Protein AF-A0A915ACL6-F1 (afdb_monomer)

Solvent-accessible surface area (backbone atoms only — not comparable to full-atom values): 12535 Å² total; per-residue (Å²): 134,66,98,85,73,81,78,87,83,86,77,81,64,63,74,45,80,47,77,52,74,48,78,38,48,25,54,75,70,43,58,33,42,41,28,37,39,35,29,36,26,55,35,80,94,40,44,69,60,36,44,74,76,65,31,91,59,39,67,73,68,46,47,61,56,53,51,54,51,48,49,42,62,54,37,42,74,36,44,71,68,48,55,69,76,43,41,66,61,54,46,51,52,52,42,53,56,46,42,58,56,33,48,78,68,36,34,44,67,82,47,67,43,77,76,45,79,46,65,46,67,70,57,54,53,50,50,52,52,52,51,50,53,51,52,51,52,50,51,51,48,52,50,51,52,50,52,50,51,51,52,52,51,51,51,54,48,52,52,49,52,53,51,50,51,52,53,49,56,50,51,48,65,74,69,37,71,67,59,57,52,52,52,51,51,54,52,50,52,53,50,50,53,56,46,71,73,36,95,86,64,80,89,76,68,95,86,62,96,72,86,77,85,74,83,130

Organism: Parascaris univalens (NCBI:txid6257)

InterPro domains:
  IPR000163 Prohibitin [PR00679] (14-30)
  IPR000163 Prohibitin [PR00679] (32-51)
  IPR000163 Prohibitin [PR00679] (55-73)
  IPR000163 Prohibitin [PR00679] (78-94)
  IPR000163 Prohibitin [PR00679] (101-120)
  IPR000163 Prohibitin [PR00679] (126-149)
  IPR000163 Prohibitin [PR00679] (149-165)
  IPR000163 Prohibitin [PTHR23222] (1-211)
  IPR000163 Prohibitin [cd03401] (2-161)
  IPR001107 Band 7 domain [PF01145] (2-149)
  IPR001107 Band 7 domain [SM00244] (1-131)
  IPR036013 Band 7/SPFH domain superfamily [G3DSA:3.30.479.30] (1-133)
  IPR036013 Band 7/SPFH domain superfamily [SSF117892] (2-138)

Foldseek 3Di:
DPPPDDDDDDADQAWDKDKDWDWEAALVRWIKIWIKIWTKGAAPVCVVVLCVPPRRPSCVPPVRVLLRVLCRVLRSVDDPVCCVVVVVVSQVSSVVSSQVVCVVSRMHIPDMDTDDMDTPPVVVVVVVVVVVVVVVVVVVVVVVVVVVVVVVVVVVVVVVVVVVVVVVVVVDVVVDDVVVVVVVVVVVVVVVVVLVPDPPDDDDDPPDPDDDPDDD

Secondary structure (DSSP, 8-state):
--TT-PPP-----S-EEEEEEEEEE-TTS-EEEEEEEEEEEE-GGGHHHHHHHT-TTHHHHHHHHHHHHHHHHHHTTS-HHHHHHTHHHHHHHHHHHHHHHHHHTTEEEEEEEEEEEEE-HHHHHHHHHHHHHHHHHHHHHHHHHHHHHHHHHHHHHHHHHHHHHHHHHHHHHHH-HHHHHHHHHHHHHHHHHHHHT-TT--PPPTT---------

Nearest PDB structures (foldseek):
  8rrh-assembly1_E  TM=5.550E-01  e=3.008E-24  Homo sapiens
  8rrh-assembly1_J  TM=5.957E-01  e=4.705E-21  Homo sapiens
  8gn9-assembly1_A-2  TM=8.325E-01  e=3.875E-06  Pyrococcus horikoshii
  7wi3-assembly1_G  TM=4.885E-01  e=7.399E-09  Escherichia coli K-12
  7wi3-assembly1_O  TM=5.046E-01  e=5.887E-07  Escherichia coli K-12

Radius of gyration: 43.04 Å; Cα contacts (8 Å, |Δi|>4): 171; chains: 1; bounding box: 90×44×128 Å

pLDDT: mean 86.99, std 10.4, range [44.59, 97.25]

Sequence (216 aa):
LIPWVQRPIIFDIRSTPRAISTITGSKDLQNVSITLRILHRPEPSKLPNIYLNIGQDYAERVLPSIINEVLKAVVAQFDAHEMITQRESVSHRVSVELSERAKQFGILLDDIAITHLSFGREFTEAVEMKQVAQQEAEKARYLVETAEQMKIAAITTAEGDAQAAKLLAQAFKDAGDGLIELRKIEAAEEIAERMSKTRNVIYLPGNQNTLFSLPA

Mean predicted aligned error: 12.09 Å

Structure (mmCIF, N/CA/C/O backbone):
data_AF-A0A915ACL6-F1
#
_entry.id   AF-A0A915ACL6-F1
#
loop_
_atom_site.group_PDB
_atom_site.id
_atom_site.type_symbol
_atom_site.label_atom_id
_atom_site.label_alt_id
_atom_site.label_comp_id
_atom_site.label_asym_id
_atom_site.label_entity_id
_atom_site.label_seq_id
_atom_site.pdbx_PDB_ins_code
_atom_site.Cartn_x
_atom_site.Cartn_y
_atom_site.Cartn_z
_atom_site.occupancy
_atom_site.B_iso_or_equiv
_atom_site.auth_seq_id
_atom_site.auth_comp_id
_atom_site.auth_asym_id
_atom_site.auth_atom_id
_atom_site.pdbx_PDB_model_num
ATOM 1 N N . LEU A 1 1 ? 39.404 7.147 -37.550 1.00 50.28 1 LEU A N 1
ATOM 2 C CA . LEU A 1 1 ? 39.030 5.715 -37.597 1.00 50.28 1 LEU A CA 1
ATOM 3 C C . LEU A 1 1 ? 39.648 5.110 -38.852 1.00 50.28 1 LEU A C 1
ATOM 5 O O . LEU A 1 1 ? 39.385 5.633 -39.925 1.00 50.28 1 LEU A O 1
ATOM 9 N N . ILE A 1 2 ? 40.492 4.080 -38.731 1.00 44.59 2 ILE A N 1
ATOM 10 C CA . ILE A 1 2 ? 41.000 3.323 -39.889 1.00 44.59 2 ILE A CA 1
ATOM 11 C C . ILE A 1 2 ? 39.887 2.345 -40.304 1.00 44.59 2 ILE A C 1
ATOM 13 O O . ILE A 1 2 ? 39.391 1.645 -39.419 1.00 44.59 2 ILE A O 1
ATOM 17 N N . PRO A 1 3 ? 39.483 2.267 -41.586 1.00 54.53 3 PRO A N 1
ATOM 18 C CA . PRO A 1 3 ? 38.260 1.575 -42.010 1.00 54.53 3 PRO A CA 1
ATOM 19 C C . PRO A 1 3 ? 38.150 0.087 -41.640 1.00 54.53 3 PRO A C 1
ATOM 21 O O . PRO A 1 3 ? 37.054 -0.454 -41.714 1.00 54.53 3 PRO A O 1
ATOM 24 N N . TRP A 1 4 ? 39.237 -0.583 -41.239 1.00 63.62 4 TRP A N 1
ATOM 25 C CA . TRP A 1 4 ? 39.288 -2.039 -41.025 1.00 63.62 4 TRP A CA 1
ATOM 26 C C . TRP A 1 4 ? 39.656 -2.481 -39.597 1.00 63.62 4 TRP A C 1
ATOM 28 O O . TRP A 1 4 ? 39.784 -3.674 -39.341 1.00 63.62 4 TRP A O 1
ATOM 38 N N . VAL A 1 5 ? 39.807 -1.553 -38.647 1.00 71.88 5 VAL A N 1
ATOM 39 C CA . VAL A 1 5 ? 40.063 -1.892 -37.235 1.00 71.88 5 VAL A CA 1
ATOM 40 C C . VAL A 1 5 ? 38.840 -1.504 -36.409 1.00 71.88 5 VAL A C 1
ATOM 42 O O . VAL A 1 5 ? 38.760 -0.397 -35.877 1.00 71.88 5 VAL A O 1
ATOM 45 N N . GLN A 1 6 ? 37.862 -2.408 -36.327 1.00 70.38 6 GLN A N 1
ATOM 46 C CA . GLN A 1 6 ? 36.753 -2.284 -35.380 1.00 70.38 6 GLN A CA 1
ATOM 47 C C . GLN A 1 6 ? 37.144 -2.927 -34.049 1.00 70.38 6 GLN A C 1
ATOM 49 O O . GLN A 1 6 ? 37.663 -4.041 -34.007 1.00 70.38 6 GLN A O 1
ATOM 54 N N . ARG A 1 7 ? 36.908 -2.211 -32.947 1.00 79.56 7 ARG A N 1
ATOM 55 C CA . ARG A 1 7 ? 37.047 -2.772 -31.600 1.00 79.56 7 ARG A CA 1
ATOM 56 C C . ARG A 1 7 ? 35.733 -3.459 -31.217 1.00 79.56 7 ARG A C 1
ATOM 58 O O . ARG A 1 7 ? 34.683 -2.857 -31.446 1.00 79.56 7 ARG A O 1
ATOM 65 N N . PRO A 1 8 ? 35.765 -4.672 -30.636 1.00 82.00 8 PRO A N 1
ATOM 66 C CA . PRO A 1 8 ? 34.554 -5.307 -30.139 1.00 82.00 8 PRO A CA 1
ATOM 67 C C . PRO A 1 8 ? 33.991 -4.495 -28.971 1.00 82.00 8 PRO A C 1
ATOM 69 O O . PRO A 1 8 ? 34.730 -4.075 -28.079 1.00 82.00 8 PRO A O 1
ATOM 72 N N . ILE A 1 9 ? 32.678 -4.282 -28.980 1.00 83.50 9 ILE A N 1
ATOM 73 C CA . ILE A 1 9 ? 31.961 -3.625 -27.887 1.00 83.50 9 ILE A CA 1
ATOM 74 C C . ILE A 1 9 ? 31.374 -4.724 -27.020 1.00 83.50 9 ILE A C 1
ATOM 76 O O . ILE A 1 9 ? 30.541 -5.510 -27.469 1.00 83.50 9 ILE A O 1
ATOM 80 N N . ILE A 1 10 ? 31.869 -4.808 -25.791 1.00 85.44 10 ILE A N 1
ATOM 81 C CA . ILE A 1 10 ? 31.498 -5.857 -24.850 1.00 85.44 10 ILE A CA 1
ATOM 82 C C . ILE A 1 10 ? 30.256 -5.393 -24.091 1.00 85.44 10 ILE A C 1
ATOM 84 O O . ILE A 1 10 ? 30.275 -4.346 -23.443 1.00 85.44 10 ILE A O 1
ATOM 88 N N . PHE A 1 11 ? 29.187 -6.182 -24.176 1.00 86.50 11 PHE A N 1
ATOM 89 C CA . PHE A 1 11 ? 27.960 -5.986 -23.411 1.00 86.50 11 PHE A CA 1
ATOM 90 C C . PHE A 1 11 ? 27.883 -6.995 -22.273 1.00 86.50 11 PHE A C 1
ATOM 92 O O . PHE A 1 11 ? 28.112 -8.187 -22.483 1.00 86.50 11 PHE A O 1
ATOM 99 N N . ASP A 1 12 ? 27.507 -6.519 -21.088 1.00 87.62 12 ASP A N 1
ATOM 100 C CA . ASP A 1 12 ? 27.088 -7.406 -20.011 1.00 87.62 12 ASP A CA 1
ATOM 101 C C . ASP A 1 12 ? 25.613 -7.788 -20.211 1.00 87.62 12 ASP A C 1
ATOM 103 O O . ASP A 1 12 ? 24.744 -6.929 -20.372 1.00 87.62 12 ASP A O 1
ATOM 107 N N . ILE A 1 13 ? 25.352 -9.094 -20.240 1.00 88.44 13 ILE A N 1
ATOM 108 C CA . ILE A 1 13 ? 24.016 -9.686 -20.409 1.00 88.44 13 ILE A CA 1
ATOM 109 C C . ILE A 1 13 ? 23.429 -10.195 -19.087 1.00 88.44 13 ILE A C 1
ATOM 111 O O . ILE A 1 13 ? 22.372 -10.830 -19.075 1.00 88.44 13 ILE A O 1
ATOM 115 N N . ARG A 1 14 ? 24.134 -9.980 -17.974 1.00 91.62 14 ARG A N 1
ATOM 116 C CA . ARG A 1 14 ? 23.676 -10.368 -16.641 1.00 91.62 14 ARG A CA 1
ATOM 117 C C . ARG A 1 14 ? 22.581 -9.427 -16.156 1.00 91.62 14 ARG A C 1
ATOM 119 O O . ARG A 1 14 ? 22.527 -8.259 -16.531 1.00 91.62 14 ARG A O 1
ATOM 126 N N . SER A 1 15 ? 21.720 -9.954 -15.295 1.00 93.75 15 SER A N 1
ATOM 127 C CA . SER A 1 15 ? 20.658 -9.183 -14.661 1.00 93.75 15 SER A CA 1
ATOM 128 C C . SER A 1 15 ? 21.262 -8.166 -13.699 1.00 93.75 15 SER A C 1
ATOM 130 O O . SER A 1 15 ? 21.920 -8.533 -12.724 1.00 93.75 15 SER A O 1
ATOM 132 N N . THR A 1 16 ? 21.026 -6.886 -13.963 1.00 92.56 16 THR A N 1
ATOM 133 C CA . THR A 1 16 ? 21.487 -5.785 -13.116 1.00 92.56 16 THR A CA 1
ATOM 134 C C . THR A 1 16 ? 20.307 -5.158 -12.380 1.00 92.56 16 THR A C 1
ATOM 136 O O . THR A 1 16 ? 19.277 -4.884 -13.008 1.00 92.56 16 THR A O 1
ATOM 139 N N . PRO A 1 17 ? 20.415 -4.922 -11.060 1.00 93.88 17 PRO A N 1
ATOM 140 C CA . PRO A 1 17 ? 19.368 -4.251 -10.309 1.00 93.88 17 PRO A CA 1
ATOM 141 C C . PRO A 1 17 ? 19.407 -2.742 -10.563 1.00 93.88 17 PRO A C 1
ATOM 143 O O . PRO A 1 17 ? 20.471 -2.126 -10.600 1.00 93.88 17 PRO A O 1
ATOM 146 N N . ARG A 1 18 ? 18.230 -2.126 -10.659 1.00 91.31 18 ARG A N 1
ATOM 147 C CA . ARG A 1 18 ? 18.066 -0.676 -10.750 1.00 91.31 18 ARG A CA 1
ATOM 148 C C . ARG A 1 18 ? 16.870 -0.229 -9.924 1.00 91.31 18 ARG A C 1
ATOM 150 O O . ARG A 1 18 ? 15.817 -0.858 -9.981 1.00 91.31 18 ARG A O 1
ATOM 157 N N . ALA A 1 19 ? 17.028 0.859 -9.177 1.00 92.75 19 ALA A N 1
ATOM 158 C CA . ALA A 1 19 ? 15.936 1.505 -8.460 1.00 92.75 19 ALA A CA 1
ATOM 159 C C . ALA A 1 19 ? 15.586 2.835 -9.133 1.00 92.75 19 ALA A C 1
ATOM 161 O O . ALA A 1 19 ? 16.480 3.627 -9.431 1.00 92.75 19 ALA A O 1
ATOM 162 N N . ILE A 1 20 ? 14.301 3.065 -9.396 1.00 91.62 20 ILE A N 1
ATOM 163 C CA . ILE A 1 20 ? 13.788 4.305 -9.987 1.00 91.62 20 ILE A CA 1
ATOM 164 C C . ILE A 1 20 ? 12.607 4.773 -9.145 1.00 91.62 20 ILE A C 1
ATOM 166 O O . ILE A 1 20 ? 11.738 3.973 -8.794 1.00 91.62 20 ILE A O 1
ATOM 170 N N . SER A 1 21 ? 12.601 6.059 -8.810 1.00 92.62 21 SER A N 1
ATOM 171 C CA . SER A 1 21 ? 11.515 6.718 -8.094 1.00 92.62 21 SER A CA 1
ATOM 172 C C . SER A 1 21 ? 10.794 7.711 -8.996 1.00 92.62 21 SER A C 1
ATOM 174 O O . SER A 1 21 ? 11.417 8.448 -9.765 1.00 92.62 21 SER A O 1
ATOM 176 N N . THR A 1 22 ? 9.472 7.735 -8.873 1.00 91.62 22 THR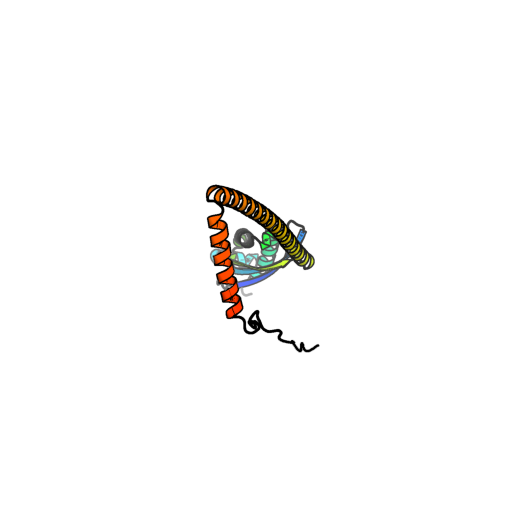 A N 1
ATOM 177 C CA . THR A 1 22 ? 8.588 8.571 -9.682 1.00 91.62 22 THR A CA 1
ATOM 178 C C . THR A 1 22 ? 7.442 9.082 -8.825 1.00 91.62 22 THR A C 1
ATOM 180 O O . THR A 1 22 ? 6.923 8.366 -7.970 1.00 91.62 22 THR A O 1
ATOM 183 N N . ILE A 1 23 ? 7.022 10.319 -9.088 1.00 91.94 23 ILE A N 1
ATOM 184 C CA . ILE A 1 23 ? 5.809 10.898 -8.514 1.00 91.94 23 ILE A CA 1
ATOM 185 C C . ILE A 1 23 ? 4.721 10.875 -9.587 1.00 91.94 23 ILE A C 1
ATOM 187 O O . ILE A 1 23 ? 4.937 11.338 -10.711 1.00 91.94 23 ILE A O 1
ATOM 191 N N . THR A 1 24 ? 3.562 10.319 -9.249 1.00 90.88 24 THR A N 1
ATOM 192 C CA . THR A 1 24 ? 2.407 10.198 -10.145 1.00 90.88 24 THR A CA 1
ATOM 193 C C . THR A 1 24 ? 1.108 10.506 -9.408 1.00 90.88 24 THR A C 1
ATOM 195 O O . THR A 1 24 ? 1.048 10.408 -8.185 1.00 90.88 24 THR A O 1
ATOM 198 N N . GLY A 1 25 ? 0.081 10.894 -10.163 1.00 90.81 25 GLY A N 1
ATOM 199 C CA . GLY A 1 25 ? -1.277 11.050 -9.654 1.00 90.81 25 GLY A CA 1
ATOM 200 C C . GLY A 1 25 ? -2.040 9.728 -9.712 1.00 90.81 25 GLY A C 1
ATOM 201 O O . GLY A 1 25 ? -1.912 9.003 -10.701 1.00 90.81 25 GLY A O 1
ATOM 202 N N . SER A 1 26 ? -2.811 9.421 -8.673 1.00 91.69 26 SER A N 1
ATOM 203 C CA . SER A 1 26 ? -3.812 8.346 -8.661 1.00 91.69 26 SER A CA 1
ATOM 204 C C . SER A 1 26 ? -5.143 8.791 -9.268 1.00 91.69 26 SER A C 1
ATOM 206 O O . SER A 1 26 ? -5.334 9.961 -9.614 1.00 91.69 26 SER A O 1
ATOM 208 N N . LYS A 1 27 ? -6.082 7.851 -9.396 1.00 91.75 27 LYS A N 1
ATOM 209 C CA . LYS A 1 27 ? -7.429 8.096 -9.932 1.00 91.75 27 LYS A CA 1
ATOM 210 C C . LYS A 1 27 ? -8.225 9.150 -9.149 1.00 91.75 27 LYS A C 1
ATOM 212 O O . LYS A 1 27 ? -8.987 9.910 -9.741 1.00 91.75 27 LYS A O 1
ATOM 217 N N . ASP A 1 28 ? -7.999 9.244 -7.842 1.00 90.06 28 ASP A N 1
ATOM 218 C CA . ASP A 1 28 ? -8.577 10.236 -6.927 1.00 90.06 28 ASP A CA 1
ATOM 219 C C . ASP A 1 28 ? -7.767 11.547 -6.846 1.00 90.06 28 ASP A C 1
ATOM 221 O O . ASP A 1 28 ? -7.950 12.337 -5.922 1.00 90.06 28 ASP A O 1
ATOM 225 N N . LEU A 1 29 ? -6.894 11.798 -7.832 1.00 86.62 29 LEU A N 1
ATOM 226 C CA . LEU A 1 29 ? -6.033 12.981 -7.941 1.00 86.62 29 LEU A CA 1
ATOM 227 C C . LEU A 1 29 ? -5.078 13.178 -6.751 1.00 86.62 29 LEU A C 1
ATOM 229 O O . LEU A 1 29 ? -4.684 14.307 -6.456 1.00 86.62 29 LEU A O 1
ATOM 233 N N . GLN A 1 30 ? -4.662 12.095 -6.092 1.00 88.62 30 GLN A N 1
ATOM 234 C CA . GLN A 1 30 ? -3.663 12.172 -5.030 1.00 88.62 30 GLN A CA 1
ATOM 235 C C . GLN A 1 30 ? -2.251 11.986 -5.568 1.00 88.62 30 GLN A C 1
ATOM 237 O O . GLN A 1 30 ? -1.997 11.159 -6.442 1.00 88.62 30 GLN A O 1
ATOM 242 N N . ASN A 1 31 ? -1.307 12.744 -5.011 1.00 90.62 31 ASN A N 1
ATOM 243 C CA . ASN A 1 31 ? 0.105 12.583 -5.330 1.00 90.62 31 ASN A CA 1
ATOM 244 C C . ASN A 1 31 ? 0.677 11.368 -4.593 1.00 90.62 31 ASN A C 1
ATOM 246 O O . ASN A 1 31 ? 0.635 11.287 -3.362 1.00 90.62 31 ASN A O 1
ATOM 250 N N . VAL A 1 32 ? 1.271 10.460 -5.363 1.00 90.94 32 VAL A N 1
ATOM 251 C CA . VAL A 1 32 ? 1.852 9.207 -4.887 1.00 90.94 32 VAL A CA 1
ATOM 252 C C . VAL A 1 32 ? 3.306 9.150 -5.325 1.00 90.94 32 VAL A C 1
ATOM 254 O O . VAL A 1 32 ? 3.624 9.297 -6.507 1.00 90.94 32 VAL A O 1
ATOM 257 N N . SER A 1 33 ? 4.196 8.930 -4.366 1.00 92.56 33 SER A N 1
ATOM 258 C CA . SER A 1 33 ? 5.610 8.673 -4.608 1.00 92.56 33 SER A CA 1
ATOM 259 C C . SER A 1 33 ? 5.844 7.168 -4.594 1.00 92.56 33 SER A C 1
ATOM 261 O O . SER A 1 33 ? 5.602 6.494 -3.590 1.00 92.56 33 SER A O 1
ATOM 263 N N . ILE A 1 34 ? 6.287 6.631 -5.727 1.00 92.69 34 ILE A N 1
ATOM 264 C CA . ILE A 1 34 ? 6.501 5.198 -5.916 1.00 92.69 34 ILE A CA 1
ATOM 265 C C . ILE A 1 34 ? 7.958 4.972 -6.294 1.00 92.69 34 ILE A C 1
ATOM 267 O O . ILE A 1 34 ? 8.469 5.570 -7.240 1.00 92.69 34 ILE A O 1
ATOM 271 N N . THR A 1 35 ? 8.610 4.061 -5.580 1.00 93.62 35 THR A N 1
ATOM 272 C CA . THR A 1 35 ? 9.943 3.563 -5.914 1.00 93.62 35 THR A CA 1
ATOM 273 C C . THR A 1 35 ? 9.834 2.113 -6.348 1.00 93.62 35 THR A C 1
ATOM 275 O O . THR A 1 35 ? 9.302 1.276 -5.615 1.00 93.62 35 THR A O 1
ATOM 278 N N . LEU A 1 36 ? 10.370 1.802 -7.525 1.00 93.44 36 LEU A N 1
ATOM 279 C CA . LEU A 1 36 ? 10.454 0.440 -8.036 1.00 93.44 36 LEU A CA 1
ATOM 280 C C . LEU A 1 36 ? 11.898 -0.005 -8.132 1.00 93.44 36 LEU A C 1
ATOM 282 O O . LEU A 1 36 ? 12.766 0.736 -8.591 1.00 93.44 36 LEU A O 1
ATOM 286 N N . ARG A 1 37 ? 12.122 -1.256 -7.746 1.00 94.19 37 ARG A N 1
ATOM 287 C CA . ARG A 1 37 ? 13.335 -2.012 -8.016 1.00 94.19 37 ARG A CA 1
ATOM 288 C C . ARG A 1 37 ? 13.056 -2.962 -9.169 1.00 94.19 37 ARG A C 1
ATOM 290 O O . ARG A 1 37 ? 12.097 -3.726 -9.130 1.00 94.19 37 ARG A O 1
ATOM 297 N N . ILE A 1 38 ? 13.917 -2.926 -10.172 1.00 93.88 38 ILE A N 1
ATOM 298 C CA . ILE A 1 38 ? 13.793 -3.726 -11.383 1.00 93.88 38 ILE A CA 1
ATOM 299 C C . ILE A 1 38 ? 15.116 -4.443 -11.614 1.00 93.88 38 ILE A C 1
ATOM 301 O O . ILE A 1 38 ? 16.177 -3.823 -11.543 1.00 93.88 38 ILE A O 1
ATOM 305 N N . LEU A 1 39 ? 15.056 -5.741 -11.890 1.00 94.31 39 LEU A N 1
ATOM 306 C CA . LEU A 1 39 ? 16.164 -6.487 -12.472 1.00 94.31 39 LEU A CA 1
ATOM 307 C C . LEU A 1 39 ? 15.950 -6.565 -13.975 1.00 94.31 39 LEU A C 1
ATOM 309 O O . LEU A 1 39 ? 14.951 -7.116 -14.439 1.00 94.31 39 LEU A O 1
ATOM 313 N N . HIS A 1 40 ? 16.891 -6.005 -14.724 1.00 94.00 40 HIS A N 1
ATOM 314 C CA . HIS A 1 40 ? 16.833 -5.989 -16.177 1.00 94.00 40 HIS A CA 1
ATOM 315 C C . HIS A 1 40 ? 18.093 -6.591 -16.785 1.00 94.00 40 HIS A C 1
ATOM 317 O O . HIS A 1 40 ? 19.172 -6.542 -16.194 1.00 94.00 40 HIS A O 1
ATOM 323 N N . ARG A 1 41 ? 17.956 -7.095 -18.007 1.00 93.19 41 ARG A N 1
ATOM 324 C CA . ARG A 1 41 ? 19.065 -7.513 -18.864 1.00 93.19 41 ARG A CA 1
ATOM 325 C C . ARG A 1 41 ? 18.710 -7.290 -20.334 1.00 93.19 41 ARG A C 1
ATOM 327 O O . ARG A 1 41 ? 17.530 -7.325 -20.687 1.00 93.19 41 ARG A O 1
ATOM 334 N N . PRO A 1 42 ? 19.693 -7.060 -21.211 1.00 93.06 42 PRO A N 1
ATOM 335 C CA . PRO A 1 42 ? 19.428 -6.939 -22.634 1.00 93.06 42 PRO A CA 1
ATOM 336 C C . PRO A 1 42 ? 19.190 -8.325 -23.247 1.00 93.06 42 PRO A C 1
ATOM 338 O O . PRO A 1 42 ? 19.803 -9.315 -22.844 1.00 93.06 42 PRO A O 1
ATOM 341 N N . GLU A 1 43 ? 18.311 -8.405 -24.243 1.00 92.38 43 GLU A N 1
ATOM 342 C CA . GLU A 1 43 ? 18.088 -9.637 -24.997 1.00 92.38 43 GLU A CA 1
ATOM 343 C C . GLU A 1 43 ? 19.274 -9.894 -25.954 1.00 92.38 43 GLU A C 1
ATOM 345 O O . GLU A 1 43 ? 19.510 -9.075 -26.850 1.00 92.38 43 GLU A O 1
ATOM 350 N N . PRO A 1 44 ? 20.006 -11.026 -25.840 1.00 90.19 44 PRO A N 1
ATOM 351 C CA . PRO A 1 44 ? 21.208 -11.263 -26.646 1.00 90.19 44 PRO A CA 1
ATOM 352 C C . PRO A 1 44 ? 20.966 -11.235 -28.161 1.00 90.19 44 PRO A C 1
ATOM 354 O O . PRO A 1 44 ? 21.816 -10.772 -28.918 1.00 90.19 44 PRO A O 1
ATOM 357 N N . SER A 1 45 ? 19.787 -11.681 -28.604 1.00 91.25 45 SER A N 1
ATOM 358 C CA . SER A 1 45 ? 19.378 -11.706 -30.014 1.00 91.25 45 SER A CA 1
ATOM 359 C C . SER A 1 45 ? 19.188 -10.306 -30.615 1.00 91.25 45 SER A C 1
ATOM 361 O O . SER A 1 45 ? 19.355 -10.131 -31.821 1.00 91.25 45 SER A O 1
ATOM 363 N N . LYS A 1 46 ? 18.867 -9.296 -29.793 1.00 89.25 46 LYS A N 1
ATOM 364 C CA . LYS A 1 46 ? 18.582 -7.916 -30.227 1.00 89.25 46 LYS A CA 1
ATOM 365 C C . LYS A 1 46 ? 19.686 -6.919 -29.874 1.00 89.25 46 LYS A C 1
ATOM 367 O O . LYS A 1 46 ? 19.553 -5.743 -30.211 1.00 89.25 46 LYS A O 1
ATOM 372 N N . LEU A 1 47 ? 20.789 -7.368 -29.270 1.00 88.31 47 LEU A N 1
ATOM 373 C CA . LEU A 1 47 ? 21.931 -6.521 -28.901 1.00 88.31 47 LEU A CA 1
ATOM 374 C C . LEU A 1 47 ? 22.438 -5.607 -30.035 1.00 88.31 47 LEU A C 1
ATOM 376 O O . LEU A 1 47 ? 22.630 -4.419 -29.766 1.00 88.31 47 LEU A O 1
ATOM 380 N N . PRO A 1 48 ? 22.599 -6.072 -31.296 1.00 88.75 48 PRO A N 1
ATOM 381 C CA . PRO A 1 48 ? 23.031 -5.192 -32.383 1.00 88.75 48 PRO A CA 1
ATOM 382 C C . PRO A 1 48 ? 22.064 -4.025 -32.627 1.00 88.75 48 PRO A C 1
ATOM 384 O O . PRO A 1 48 ? 22.496 -2.889 -32.800 1.00 88.75 48 PRO A O 1
ATOM 387 N N . ASN A 1 49 ? 20.753 -4.283 -32.574 1.00 88.81 49 ASN A N 1
ATOM 388 C CA . ASN A 1 49 ? 19.725 -3.257 -32.769 1.00 88.81 49 ASN A CA 1
ATOM 389 C C . ASN A 1 49 ? 19.685 -2.263 -31.605 1.00 88.81 49 ASN A C 1
ATOM 391 O O . ASN A 1 49 ? 19.515 -1.066 -31.825 1.00 88.81 49 ASN A O 1
ATOM 395 N N . ILE A 1 50 ? 19.859 -2.747 -30.372 1.00 88.75 50 ILE A N 1
ATOM 396 C CA . ILE A 1 50 ? 19.926 -1.897 -29.176 1.00 88.75 50 ILE A CA 1
ATOM 397 C C . ILE A 1 50 ? 21.120 -0.945 -29.284 1.00 88.75 50 ILE A C 1
ATOM 399 O O . ILE A 1 50 ? 20.966 0.261 -29.088 1.00 88.75 50 ILE A O 1
ATOM 403 N N . TYR A 1 51 ? 22.289 -1.466 -29.665 1.00 88.25 51 TYR A N 1
ATOM 404 C CA . TYR A 1 51 ? 23.492 -0.654 -29.816 1.00 88.25 51 TYR A CA 1
ATOM 405 C C . TYR A 1 51 ? 23.351 0.407 -30.916 1.00 88.25 51 TYR A C 1
ATOM 407 O O . TYR A 1 51 ? 23.719 1.557 -30.693 1.00 88.25 51 TYR A O 1
ATOM 415 N N . LEU A 1 52 ? 22.787 0.048 -32.074 1.00 86.31 52 LEU A N 1
ATOM 416 C CA . LEU A 1 52 ? 22.624 0.979 -33.196 1.00 86.31 52 LEU A CA 1
ATOM 417 C C . LEU A 1 52 ? 21.587 2.078 -32.920 1.00 86.31 52 LEU A C 1
ATOM 419 O O . LEU A 1 52 ? 21.811 3.226 -33.296 1.00 86.31 52 LEU A O 1
ATOM 423 N N . ASN A 1 53 ? 20.466 1.743 -32.273 1.00 87.12 53 ASN A N 1
ATOM 424 C CA . ASN A 1 53 ? 19.354 2.681 -32.091 1.00 87.12 53 ASN A CA 1
ATOM 425 C C . ASN A 1 53 ? 19.450 3.510 -30.803 1.00 87.12 53 ASN A C 1
ATOM 427 O O . ASN A 1 53 ? 19.017 4.660 -30.780 1.00 87.12 53 ASN A O 1
ATOM 431 N N . ILE A 1 54 ? 19.960 2.924 -29.716 1.00 85.94 54 ILE A N 1
ATOM 432 C CA . ILE A 1 54 ? 19.918 3.525 -28.373 1.00 85.94 54 ILE A CA 1
ATOM 433 C C . ILE A 1 54 ? 21.332 3.812 -27.855 1.00 85.94 54 ILE A C 1
ATOM 435 O O . ILE A 1 54 ? 21.555 4.835 -27.204 1.00 85.94 54 ILE A O 1
ATOM 439 N N . GLY A 1 55 ? 22.282 2.927 -28.161 1.00 85.75 55 GLY A N 1
ATOM 440 C CA . GLY A 1 55 ? 23.664 2.993 -27.692 1.00 85.75 55 GLY A CA 1
ATOM 441 C C . GLY A 1 55 ? 23.949 2.044 -26.527 1.00 85.75 55 GLY A C 1
ATOM 442 O O . GLY A 1 55 ? 23.149 1.173 -26.186 1.00 85.75 55 GLY A O 1
ATOM 443 N N . GLN A 1 56 ? 25.130 2.197 -25.924 1.00 84.50 56 GLN A N 1
ATOM 444 C CA . GLN A 1 56 ? 25.589 1.342 -24.823 1.00 84.50 56 GLN A CA 1
ATOM 445 C C . GLN A 1 56 ? 24.801 1.596 -23.521 1.00 84.50 56 GLN A C 1
ATOM 447 O O . GLN A 1 56 ? 24.508 0.650 -22.793 1.00 84.50 56 GLN A O 1
ATOM 452 N N . ASP A 1 57 ? 24.342 2.833 -23.300 1.00 87.38 57 ASP A N 1
ATOM 453 C CA . ASP A 1 57 ? 23.579 3.264 -22.115 1.00 87.38 57 ASP A CA 1
ATOM 454 C C . ASP A 1 57 ? 22.062 3.062 -22.273 1.00 87.38 57 ASP A C 1
ATOM 456 O O . ASP A 1 57 ? 21.239 3.902 -21.890 1.00 87.38 57 ASP A O 1
ATOM 460 N N . TYR A 1 58 ? 21.664 1.938 -22.875 1.00 86.81 58 TYR A N 1
ATOM 461 C CA . TYR A 1 58 ? 20.263 1.668 -23.201 1.00 86.81 58 TYR A CA 1
ATOM 462 C C . TYR A 1 58 ? 19.351 1.714 -21.966 1.00 86.81 58 TYR A C 1
ATOM 464 O O . TYR A 1 58 ? 18.248 2.260 -22.020 1.00 86.81 58 TYR A O 1
ATOM 472 N N . ALA A 1 59 ? 19.838 1.200 -20.834 1.00 85.62 59 ALA A N 1
ATOM 473 C CA . ALA A 1 59 ? 19.097 1.146 -19.584 1.00 85.62 59 ALA A CA 1
ATOM 474 C C . ALA A 1 59 ? 18.841 2.542 -18.993 1.00 85.62 59 ALA A C 1
ATOM 476 O O . ALA A 1 59 ? 17.750 2.796 -18.491 1.00 85.62 59 ALA A O 1
ATOM 477 N N . GLU A 1 60 ? 19.805 3.463 -19.068 1.00 87.25 60 GLU A N 1
ATOM 478 C CA . GLU A 1 60 ? 19.640 4.824 -18.538 1.00 87.25 60 GLU A CA 1
ATOM 479 C C . GLU A 1 60 ? 18.699 5.674 -19.377 1.00 87.25 60 GLU A C 1
ATOM 481 O O . GLU A 1 60 ? 17.927 6.460 -18.831 1.00 87.25 60 GLU A O 1
ATOM 486 N N . ARG A 1 61 ? 18.740 5.503 -20.698 1.00 86.19 61 ARG A N 1
ATOM 487 C CA . ARG A 1 61 ? 17.937 6.315 -21.613 1.00 86.19 61 ARG A CA 1
ATOM 488 C C . ARG A 1 61 ? 16.484 5.864 -21.671 1.00 86.19 61 ARG A C 1
ATOM 490 O O . ARG A 1 61 ? 15.588 6.698 -21.750 1.00 86.19 61 ARG A O 1
ATOM 497 N N . VAL A 1 62 ? 16.252 4.553 -21.664 1.00 89.44 62 VAL A N 1
ATOM 498 C CA . VAL A 1 62 ? 14.938 3.984 -21.990 1.00 89.44 62 VAL A CA 1
ATOM 499 C C . VAL A 1 62 ? 14.128 3.642 -20.744 1.00 89.44 62 VAL A C 1
ATOM 501 O O . VAL A 1 62 ? 12.939 3.965 -20.696 1.00 89.44 62 VAL A O 1
ATOM 504 N N . LEU A 1 63 ? 14.744 3.038 -19.717 1.00 90.00 63 LEU A N 1
ATOM 505 C CA . LEU A 1 63 ? 13.994 2.557 -18.550 1.00 90.00 63 LEU A CA 1
ATOM 506 C C . LEU A 1 63 ? 13.234 3.680 -17.832 1.00 90.00 63 LEU A C 1
ATOM 508 O O . LEU A 1 63 ? 12.037 3.500 -17.627 1.00 90.00 63 LEU A O 1
ATOM 512 N N . PRO A 1 64 ? 13.828 4.846 -17.498 1.00 91.75 64 PRO A N 1
ATOM 513 C CA . PRO A 1 64 ? 13.094 5.889 -16.782 1.00 91.75 64 PRO A CA 1
ATOM 514 C C . PRO A 1 64 ? 11.873 6.398 -17.553 1.00 91.75 64 PRO A C 1
ATOM 516 O O . PRO A 1 64 ? 10.833 6.645 -16.952 1.00 91.75 64 PRO A O 1
ATOM 519 N N . SER A 1 65 ? 11.971 6.512 -18.882 1.00 91.62 65 SER A N 1
ATOM 520 C CA . SER A 1 65 ? 10.861 6.964 -19.725 1.00 91.62 65 SER A CA 1
ATOM 521 C C . SER A 1 65 ? 9.702 5.971 -19.710 1.00 91.62 65 SER A C 1
ATOM 523 O O . SER A 1 65 ? 8.574 6.351 -19.409 1.00 91.62 65 SER A O 1
ATOM 525 N N . ILE A 1 66 ? 9.989 4.694 -19.980 1.00 92.69 66 ILE A N 1
ATOM 526 C CA . ILE A 1 66 ? 8.968 3.641 -20.019 1.00 92.69 66 ILE A CA 1
ATOM 527 C C . ILE A 1 66 ? 8.333 3.443 -18.642 1.00 92.69 66 ILE A C 1
ATOM 529 O O . ILE A 1 66 ? 7.120 3.306 -18.531 1.00 92.69 66 ILE A O 1
ATOM 533 N N . ILE A 1 67 ? 9.143 3.443 -17.583 1.00 93.31 67 ILE A N 1
ATOM 534 C CA . ILE A 1 67 ? 8.661 3.262 -16.213 1.00 93.31 67 ILE A CA 1
ATOM 535 C C . ILE A 1 67 ? 7.730 4.407 -15.826 1.00 93.31 67 ILE A C 1
ATOM 537 O O . ILE A 1 67 ? 6.648 4.151 -15.309 1.00 93.31 67 ILE A O 1
ATOM 541 N N . ASN A 1 68 ? 8.103 5.654 -16.127 1.00 93.00 68 ASN A N 1
ATOM 542 C CA . ASN A 1 68 ? 7.251 6.814 -15.869 1.00 93.00 68 ASN A CA 1
ATOM 543 C C . ASN A 1 68 ? 5.933 6.760 -16.654 1.00 93.00 68 ASN A C 1
ATOM 545 O O . ASN A 1 68 ? 4.898 7.140 -16.115 1.00 93.00 68 ASN A O 1
ATOM 549 N N . GLU A 1 69 ? 5.969 6.317 -17.912 1.00 92.62 69 GLU A N 1
ATOM 550 C CA . GLU A 1 69 ? 4.787 6.153 -18.767 1.00 92.62 69 GLU A CA 1
ATOM 551 C C . GLU A 1 69 ? 3.834 5.096 -18.190 1.00 92.62 69 GLU A C 1
ATOM 553 O O . GLU A 1 69 ? 2.677 5.403 -17.902 1.00 92.62 69 GLU A O 1
ATOM 558 N N . VAL A 1 70 ? 4.341 3.885 -17.935 1.00 93.62 70 VAL A N 1
ATOM 559 C CA . VAL A 1 70 ? 3.548 2.755 -17.425 1.00 93.62 70 VAL A CA 1
ATOM 560 C C . VAL A 1 70 ? 3.027 3.029 -16.015 1.00 93.62 70 VAL A C 1
ATOM 562 O O . VAL A 1 70 ? 1.861 2.772 -15.732 1.00 93.62 70 VAL A O 1
ATOM 565 N N . LEU A 1 71 ? 3.837 3.608 -15.122 1.00 92.69 71 LEU A N 1
ATOM 566 C CA . LEU A 1 71 ? 3.368 3.977 -13.781 1.00 92.69 71 LEU A CA 1
ATOM 567 C C . LEU A 1 71 ? 2.217 4.965 -13.834 1.00 92.69 71 LEU A C 1
ATOM 569 O O . LEU A 1 71 ? 1.235 4.773 -13.127 1.00 92.69 71 LEU A O 1
ATOM 573 N N . LYS A 1 72 ? 2.316 5.999 -14.673 1.00 91.88 72 LYS A N 1
ATOM 574 C CA . LYS A 1 72 ? 1.231 6.970 -14.831 1.00 91.88 72 LYS A CA 1
ATOM 575 C C . LYS A 1 72 ? -0.033 6.308 -15.372 1.00 91.88 72 LYS A C 1
ATOM 577 O O . LYS A 1 72 ? -1.114 6.600 -14.873 1.00 91.88 72 LYS A O 1
ATOM 582 N N . ALA A 1 73 ? 0.097 5.406 -16.344 1.00 92.75 73 ALA A N 1
ATOM 583 C CA . ALA A 1 73 ? -1.038 4.700 -16.932 1.00 92.75 73 ALA A CA 1
ATOM 584 C C . ALA A 1 73 ? -1.728 3.750 -15.939 1.00 92.75 73 ALA A C 1
ATOM 586 O O . ALA A 1 73 ? -2.958 3.730 -15.865 1.00 92.75 73 ALA A O 1
ATOM 587 N N . VAL A 1 74 ? -0.956 2.986 -15.159 1.00 92.12 74 VAL A N 1
ATOM 588 C CA . VAL A 1 74 ? -1.498 2.021 -14.193 1.00 92.12 74 VAL A CA 1
ATOM 589 C C . VAL A 1 74 ? -2.045 2.727 -12.958 1.00 92.12 74 VAL A C 1
ATOM 591 O O . VAL A 1 74 ? -3.159 2.436 -12.538 1.00 92.12 74 VAL A O 1
ATOM 594 N N . VAL A 1 75 ? -1.304 3.672 -12.378 1.00 90.81 75 VAL A N 1
ATOM 595 C CA . VAL A 1 75 ? -1.703 4.338 -11.126 1.00 90.81 75 VAL A CA 1
ATOM 596 C C . VAL A 1 75 ? -2.935 5.221 -11.322 1.00 90.81 75 VAL A C 1
ATOM 598 O O . VAL A 1 75 ? -3.767 5.304 -10.425 1.00 90.81 75 VAL A O 1
ATOM 601 N N . ALA A 1 76 ? -3.136 5.782 -12.517 1.00 91.19 76 ALA A N 1
ATOM 602 C CA . ALA A 1 76 ? -4.366 6.499 -12.852 1.00 91.19 76 ALA A CA 1
ATOM 603 C C . ALA A 1 76 ? -5.630 5.610 -12.870 1.00 91.19 76 ALA A C 1
ATOM 605 O O . ALA A 1 76 ? -6.740 6.138 -12.894 1.00 91.19 76 ALA A O 1
ATOM 606 N N . GLN A 1 77 ? -5.494 4.277 -12.873 1.00 91.69 77 GLN A N 1
ATOM 607 C CA . GLN A 1 77 ? -6.629 3.343 -12.851 1.00 91.69 77 GLN A CA 1
ATOM 608 C C . GLN A 1 77 ? -7.067 2.960 -11.430 1.00 91.69 77 GLN A C 1
ATOM 610 O O . GLN A 1 77 ? -8.199 2.503 -11.269 1.00 91.69 77 GLN A O 1
ATOM 615 N N . PHE A 1 78 ? -6.205 3.147 -10.425 1.00 92.00 78 PHE A N 1
ATOM 616 C CA . PHE A 1 78 ? -6.452 2.732 -9.041 1.00 92.00 78 PHE A CA 1
ATOM 617 C C . PHE A 1 78 ? -6.612 3.926 -8.106 1.00 92.00 78 PHE A C 1
ATOM 619 O O . PHE A 1 78 ? -5.956 4.961 -8.260 1.00 92.00 78 PHE A O 1
ATOM 626 N N . ASP A 1 79 ? -7.456 3.748 -7.095 1.00 92.06 79 ASP A N 1
ATOM 627 C CA . ASP A 1 79 ? -7.599 4.719 -6.014 1.00 92.06 79 ASP A CA 1
ATOM 628 C C . ASP A 1 79 ? -6.464 4.560 -4.984 1.00 92.06 79 ASP A C 1
ATOM 630 O O . ASP A 1 79 ? -5.882 3.480 -4.820 1.00 92.06 79 ASP A O 1
ATOM 634 N N . ALA A 1 80 ? -6.152 5.627 -4.238 1.00 88.44 80 ALA A N 1
ATOM 635 C CA . ALA A 1 80 ? -5.092 5.609 -3.226 1.00 88.44 80 ALA A CA 1
ATOM 636 C C . ALA A 1 80 ? -5.257 4.480 -2.192 1.00 88.44 80 ALA A C 1
ATOM 638 O O . ALA A 1 80 ? -4.296 3.799 -1.829 1.00 88.44 80 ALA A O 1
ATOM 639 N N . HIS A 1 81 ? -6.495 4.222 -1.770 1.00 86.94 81 HIS A N 1
ATOM 640 C CA . HIS A 1 81 ? -6.817 3.153 -0.827 1.00 86.94 81 HIS A CA 1
ATOM 641 C C . HIS A 1 81 ? -6.595 1.742 -1.405 1.00 86.94 81 HIS A C 1
ATOM 643 O O . HIS A 1 81 ? -6.109 0.847 -0.707 1.00 86.94 81 HIS A O 1
ATOM 649 N N . GLU A 1 82 ? -6.917 1.534 -2.684 1.00 90.62 82 GLU A N 1
ATOM 650 C CA . GLU A 1 82 ? -6.741 0.246 -3.366 1.00 90.62 82 GLU A CA 1
ATOM 651 C C . GLU A 1 82 ? -5.261 -0.093 -3.543 1.00 90.62 82 GLU A C 1
ATOM 653 O O . GLU A 1 82 ? -4.866 -1.245 -3.398 1.00 90.62 82 GLU A O 1
ATOM 658 N N . MET A 1 83 ? -4.407 0.905 -3.767 1.00 88.94 83 MET A N 1
ATOM 659 C CA . MET A 1 83 ? -2.963 0.676 -3.874 1.00 88.94 83 MET A CA 1
ATOM 660 C C . MET A 1 83 ? -2.313 0.227 -2.560 1.00 88.94 83 MET A C 1
ATOM 662 O O . MET A 1 83 ? -1.288 -0.457 -2.591 1.00 88.94 83 MET A O 1
ATOM 666 N N . ILE A 1 84 ? -2.903 0.586 -1.415 1.00 87.56 84 ILE A N 1
ATOM 667 C CA . ILE A 1 84 ? -2.469 0.102 -0.097 1.00 87.56 84 ILE A CA 1
ATOM 668 C C . ILE A 1 84 ? -2.977 -1.321 0.127 1.00 87.56 84 ILE A C 1
ATOM 670 O O . ILE A 1 84 ? -2.206 -2.212 0.480 1.00 87.56 84 ILE A O 1
ATOM 674 N N . THR A 1 85 ? -4.277 -1.532 -0.074 1.00 89.00 85 THR A N 1
ATOM 675 C CA . THR A 1 85 ? -4.954 -2.789 0.274 1.00 89.00 85 THR A CA 1
ATOM 676 C C . THR A 1 85 ? -4.663 -3.915 -0.718 1.00 89.00 85 THR A C 1
ATOM 678 O O . THR A 1 85 ? -4.456 -5.054 -0.311 1.00 89.00 85 THR A O 1
ATOM 681 N N . GLN A 1 86 ? -4.589 -3.609 -2.013 1.00 91.31 86 GLN A N 1
ATOM 682 C CA . GLN A 1 86 ? -4.417 -4.565 -3.110 1.00 91.31 86 GLN A CA 1
ATOM 683 C C . GLN A 1 86 ? -3.068 -4.396 -3.823 1.00 91.31 86 GLN A C 1
ATOM 685 O O . GLN A 1 86 ? -2.970 -4.538 -5.046 1.00 91.31 86 GLN A O 1
ATOM 690 N N . ARG A 1 87 ? -2.001 -4.124 -3.062 1.00 89.88 87 ARG A N 1
ATOM 691 C CA . ARG A 1 87 ? -0.654 -3.853 -3.597 1.00 89.88 87 ARG A CA 1
ATOM 692 C C . ARG A 1 87 ? -0.139 -4.932 -4.555 1.00 89.88 87 ARG A C 1
ATOM 694 O O . ARG A 1 87 ? 0.523 -4.605 -5.538 1.00 89.88 87 ARG A O 1
ATOM 701 N N . GLU A 1 88 ? -0.441 -6.203 -4.298 1.00 90.81 88 GLU A N 1
ATOM 702 C CA . GLU A 1 88 ? -0.013 -7.306 -5.169 1.00 90.81 88 GLU A CA 1
ATOM 703 C C . GLU A 1 88 ? -0.645 -7.230 -6.561 1.00 90.81 88 GLU A C 1
ATOM 705 O O . GLU A 1 88 ? 0.045 -7.418 -7.563 1.00 90.81 88 GLU A O 1
ATOM 710 N N . SER A 1 89 ? -1.932 -6.879 -6.639 1.00 91.69 89 SER A N 1
ATOM 711 C CA . SER A 1 89 ? -2.641 -6.735 -7.914 1.00 91.69 89 SER A CA 1
ATOM 712 C C . SER A 1 89 ? -2.059 -5.595 -8.758 1.00 91.69 89 SER A C 1
ATOM 714 O O . SER A 1 89 ? -1.828 -5.761 -9.959 1.00 91.69 89 SER A O 1
ATOM 716 N N . VAL A 1 90 ? -1.728 -4.471 -8.111 1.00 91.38 90 VAL A N 1
ATOM 717 C CA . VAL A 1 90 ? -1.083 -3.315 -8.743 1.00 91.38 90 VAL A CA 1
ATOM 718 C C . VAL A 1 90 ? 0.316 -3.699 -9.220 1.00 91.38 90 VAL A C 1
ATOM 720 O O . VAL A 1 90 ? 0.658 -3.454 -10.374 1.00 91.38 90 VAL A O 1
ATOM 723 N N . SER A 1 91 ? 1.107 -4.373 -8.378 1.00 91.69 91 SER A N 1
ATOM 724 C CA . SER A 1 91 ? 2.451 -4.839 -8.740 1.00 91.69 91 SER A CA 1
ATOM 725 C C . SER A 1 91 ? 2.425 -5.805 -9.925 1.00 91.69 91 SER A C 1
ATOM 727 O O . SER A 1 91 ? 3.264 -5.707 -10.820 1.00 91.69 91 SER A O 1
ATOM 729 N N . HIS A 1 92 ? 1.451 -6.717 -9.967 1.00 92.62 92 HIS A N 1
ATOM 730 C CA . HIS A 1 92 ? 1.286 -7.641 -11.083 1.00 92.62 92 HIS A CA 1
ATOM 731 C C . HIS A 1 92 ? 0.937 -6.905 -12.380 1.00 92.62 92 HIS A C 1
ATOM 733 O O . HIS A 1 92 ? 1.571 -7.145 -13.407 1.00 92.62 92 HIS A O 1
ATOM 739 N N . ARG A 1 93 ? -0.010 -5.958 -12.334 1.00 93.25 93 ARG A N 1
ATOM 740 C CA . ARG A 1 93 ? -0.394 -5.169 -13.513 1.00 93.25 93 ARG A CA 1
ATOM 741 C C . ARG A 1 93 ? 0.770 -4.339 -14.051 1.00 93.25 93 ARG A C 1
ATOM 743 O O . ARG A 1 93 ? 1.038 -4.392 -15.249 1.00 93.25 93 ARG A O 1
ATOM 750 N N . VAL A 1 94 ? 1.504 -3.653 -13.169 1.00 93.62 94 VAL A N 1
ATOM 751 C CA . VAL A 1 94 ? 2.723 -2.922 -13.550 1.00 93.62 94 VAL A CA 1
ATOM 752 C C . VAL A 1 94 ? 3.744 -3.867 -14.181 1.00 93.62 94 VAL A C 1
ATOM 754 O O . VAL A 1 94 ? 4.338 -3.522 -15.196 1.00 93.62 94 VAL A O 1
ATOM 757 N N . SER A 1 95 ? 3.936 -5.066 -13.624 1.00 92.94 95 SER A N 1
ATOM 758 C CA . SER A 1 95 ? 4.893 -6.043 -14.154 1.00 92.94 95 SER A CA 1
ATOM 759 C C . SER A 1 95 ? 4.559 -6.484 -15.582 1.00 92.94 95 SER A C 1
ATOM 761 O O . SER A 1 95 ? 5.438 -6.497 -16.446 1.00 92.94 95 SER A O 1
ATOM 763 N N . VAL A 1 96 ? 3.286 -6.783 -15.857 1.00 93.81 96 VAL A N 1
ATOM 764 C CA . VAL A 1 96 ? 2.822 -7.199 -17.189 1.00 93.81 96 VAL A CA 1
ATOM 765 C C . VAL A 1 96 ? 3.040 -6.089 -18.217 1.00 93.81 96 VAL A C 1
ATOM 767 O O . VAL A 1 96 ? 3.705 -6.314 -19.229 1.00 93.81 96 VAL A O 1
ATOM 770 N N . GLU A 1 97 ? 2.545 -4.885 -17.933 1.00 94.19 97 GLU A N 1
ATOM 771 C CA . GLU A 1 97 ? 2.592 -3.759 -18.870 1.00 94.19 97 GLU A CA 1
ATOM 772 C C . GLU A 1 97 ? 4.031 -3.266 -19.096 1.00 94.19 97 GLU A C 1
ATOM 774 O O . GLU A 1 97 ? 4.450 -3.009 -20.229 1.00 94.19 97 GLU A O 1
ATOM 779 N N . LEU A 1 98 ? 4.845 -3.234 -18.035 1.00 94.00 98 LEU A N 1
ATOM 780 C CA . LEU A 1 98 ? 6.251 -2.858 -18.132 1.00 94.00 98 LEU A CA 1
ATOM 781 C C . LEU A 1 98 ? 7.071 -3.900 -18.903 1.00 94.00 98 LEU A C 1
ATOM 783 O O . LEU A 1 98 ? 7.924 -3.527 -19.708 1.00 94.00 98 LEU A O 1
ATOM 787 N N . SER A 1 99 ? 6.809 -5.196 -18.696 1.00 93.69 99 SER A N 1
ATOM 788 C CA . SER A 1 99 ? 7.472 -6.280 -19.432 1.00 93.69 99 SER A CA 1
ATOM 789 C C . SER A 1 99 ? 7.126 -6.242 -20.920 1.00 93.69 99 SER A C 1
ATOM 791 O O . SER A 1 99 ? 8.012 -6.371 -21.766 1.00 93.69 99 SER A O 1
ATOM 793 N N . GLU A 1 100 ? 5.856 -6.017 -21.261 1.00 93.88 100 GLU A N 1
ATOM 794 C CA . GLU A 1 100 ? 5.416 -5.886 -22.650 1.00 93.88 100 GLU A CA 1
ATOM 795 C C . GLU A 1 100 ? 6.085 -4.695 -23.343 1.00 93.88 100 GLU A C 1
ATOM 797 O O . GLU A 1 100 ? 6.633 -4.836 -24.442 1.00 93.88 100 GLU A 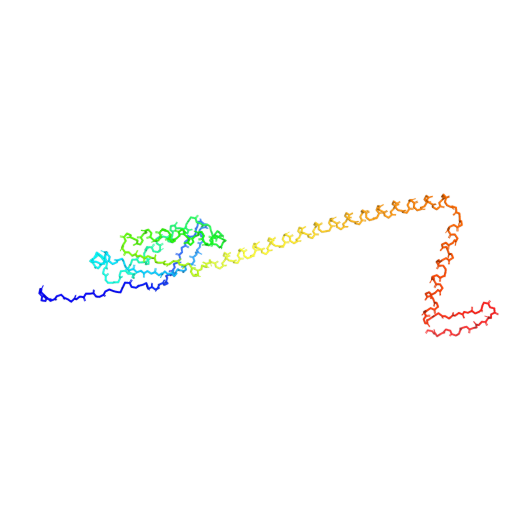O 1
ATOM 802 N N . ARG A 1 101 ? 6.129 -3.540 -22.671 1.00 93.56 101 ARG A N 1
ATOM 803 C CA . ARG A 1 101 ? 6.755 -2.337 -23.218 1.00 93.56 101 ARG A CA 1
ATOM 804 C C . ARG A 1 101 ? 8.272 -2.478 -23.339 1.00 93.56 101 ARG A C 1
ATOM 806 O O . ARG A 1 101 ? 8.829 -2.127 -24.375 1.00 93.56 101 ARG A O 1
ATOM 813 N N . ALA A 1 102 ? 8.948 -3.053 -22.344 1.00 92.06 102 ALA A N 1
ATOM 814 C CA . ALA A 1 102 ? 10.397 -3.273 -22.367 1.00 92.06 102 ALA A CA 1
ATOM 815 C C . ALA A 1 102 ? 10.840 -4.240 -23.481 1.00 92.06 102 ALA A C 1
ATOM 817 O O . ALA A 1 102 ? 11.863 -4.005 -24.136 1.00 92.06 102 ALA A O 1
ATOM 818 N N . LYS A 1 103 ? 10.039 -5.275 -23.778 1.00 91.50 103 LYS A N 1
ATOM 819 C CA . LYS A 1 103 ? 10.308 -6.232 -24.868 1.00 91.50 103 LYS A CA 1
ATOM 820 C C . LYS A 1 103 ? 10.372 -5.575 -26.249 1.00 91.50 103 LYS A C 1
ATOM 822 O O . LYS A 1 103 ? 11.142 -6.039 -27.096 1.00 91.50 103 LYS A O 1
ATOM 827 N N . GLN A 1 104 ? 9.617 -4.496 -26.474 1.00 90.62 104 GLN A N 1
ATOM 828 C CA . GLN A 1 104 ? 9.646 -3.729 -27.730 1.00 90.62 104 GLN A CA 1
ATOM 829 C C . GLN A 1 104 ? 11.019 -3.083 -27.971 1.00 90.62 104 GLN A C 1
ATOM 831 O O . GLN A 1 104 ? 11.456 -2.973 -29.113 1.00 90.62 104 GLN A O 1
ATOM 836 N N . PHE A 1 105 ? 11.737 -2.745 -26.898 1.00 89.44 105 PHE A N 1
ATOM 837 C CA . PHE A 1 105 ? 13.093 -2.192 -26.944 1.00 89.44 105 PHE A CA 1
ATOM 838 C C . PHE A 1 105 ? 14.189 -3.260 -26.794 1.00 89.44 105 PHE A C 1
ATOM 840 O O . PHE A 1 105 ? 15.368 -2.924 -26.723 1.00 89.44 105 PHE A O 1
ATOM 847 N N . GLY A 1 106 ? 13.823 -4.547 -26.749 1.00 90.25 106 GLY A N 1
ATOM 848 C CA . GLY A 1 106 ? 14.767 -5.656 -26.578 1.00 90.25 106 GLY A CA 1
ATOM 849 C C . GLY A 1 106 ? 15.356 -5.770 -25.170 1.00 90.25 106 GLY A C 1
ATOM 850 O O . GLY A 1 106 ? 16.426 -6.351 -24.998 1.00 90.25 106 GLY A O 1
ATOM 851 N N . ILE A 1 107 ? 14.674 -5.223 -24.162 1.00 92.06 107 ILE A N 1
ATOM 852 C CA . ILE A 1 107 ? 15.071 -5.326 -22.757 1.00 92.06 107 ILE A CA 1
ATOM 853 C C . ILE A 1 107 ? 14.180 -6.371 -22.085 1.00 92.06 107 ILE A C 1
ATOM 855 O O . ILE A 1 107 ? 12.954 -6.310 -22.175 1.00 92.06 107 ILE A O 1
ATOM 859 N N . LEU A 1 108 ? 14.798 -7.331 -21.403 1.00 92.81 108 LEU A N 1
ATOM 860 C CA . LEU A 1 108 ? 14.109 -8.324 -20.590 1.00 92.81 108 LEU A CA 1
ATOM 861 C C . LEU A 1 108 ? 14.110 -7.870 -19.133 1.00 92.81 108 LEU A C 1
ATOM 863 O O . LEU A 1 108 ? 15.136 -7.437 -18.607 1.00 92.81 108 LEU A O 1
ATOM 867 N N . LEU A 1 109 ? 12.950 -7.984 -18.493 1.00 93.62 109 LEU A N 1
ATOM 868 C CA . LEU A 1 109 ? 12.767 -7.711 -17.073 1.00 93.62 109 LEU A CA 1
ATOM 869 C C . LEU A 1 109 ? 12.562 -9.050 -16.369 1.00 93.62 109 LEU A C 1
ATOM 871 O O . LEU A 1 109 ? 11.596 -9.750 -16.672 1.00 93.62 109 LEU A O 1
ATOM 875 N N . ASP A 1 110 ? 13.492 -9.419 -15.489 1.00 91.44 110 ASP A N 1
ATOM 876 C CA . ASP A 1 110 ? 13.447 -10.701 -14.777 1.00 91.44 110 ASP A CA 1
ATOM 877 C C . ASP A 1 110 ? 12.614 -10.597 -13.487 1.00 91.44 110 ASP A C 1
ATOM 879 O O . ASP A 1 110 ? 11.915 -11.539 -13.128 1.00 91.44 110 ASP A O 1
ATOM 883 N N . ASP A 1 111 ? 12.669 -9.450 -12.802 1.00 91.50 111 ASP A N 1
ATOM 884 C CA . ASP A 1 111 ? 11.903 -9.182 -11.579 1.00 91.50 111 ASP A CA 1
ATOM 885 C C . ASP A 1 111 ? 11.600 -7.683 -11.450 1.00 91.50 111 ASP A C 1
ATOM 887 O O . ASP A 1 111 ? 12.432 -6.830 -11.780 1.00 91.50 111 ASP A O 1
ATOM 891 N N . ILE A 1 112 ? 10.397 -7.368 -10.975 1.00 92.00 112 ILE A N 1
ATOM 892 C CA . ILE A 1 112 ? 9.886 -6.009 -10.787 1.00 92.00 112 ILE A CA 1
ATOM 893 C C . ILE A 1 112 ? 9.177 -5.979 -9.438 1.00 92.00 112 ILE A C 1
ATOM 895 O O . ILE A 1 112 ? 8.175 -6.662 -9.238 1.00 92.00 112 ILE A O 1
ATOM 899 N N . ALA A 1 113 ? 9.671 -5.145 -8.529 1.00 91.12 113 ALA A N 1
ATOM 900 C CA . ALA A 1 113 ? 9.112 -5.003 -7.195 1.00 91.12 113 ALA A CA 1
ATOM 901 C C . ALA A 1 113 ? 8.944 -3.528 -6.832 1.00 91.12 113 ALA A C 1
ATOM 903 O O . ALA A 1 113 ? 9.890 -2.741 -6.898 1.00 91.12 113 ALA A O 1
ATOM 904 N N . ILE A 1 114 ? 7.749 -3.158 -6.376 1.00 91.62 114 ILE A N 1
ATOM 905 C CA . ILE A 1 114 ? 7.516 -1.856 -5.746 1.00 91.62 114 ILE A CA 1
ATOM 906 C C . ILE A 1 114 ? 8.165 -1.910 -4.362 1.00 91.62 114 ILE A C 1
ATOM 908 O O . ILE A 1 114 ? 7.715 -2.679 -3.517 1.00 91.62 114 ILE A O 1
ATOM 912 N N . THR A 1 115 ? 9.205 -1.120 -4.099 1.00 91.00 115 THR A N 1
ATOM 913 C CA . THR A 1 115 ? 9.898 -1.113 -2.799 1.00 91.00 115 THR A CA 1
ATOM 914 C C . THR A 1 115 ? 9.234 -0.156 -1.825 1.00 91.00 115 THR A C 1
ATOM 916 O O . THR A 1 115 ? 8.881 -0.553 -0.715 1.00 91.00 115 THR A O 1
ATOM 919 N N . HIS A 1 116 ? 9.003 1.079 -2.261 1.00 89.62 116 HIS A N 1
ATOM 920 C CA . HIS A 1 116 ? 8.416 2.130 -1.445 1.00 89.62 116 HIS A CA 1
ATOM 921 C C . HIS A 1 116 ? 7.201 2.728 -2.145 1.00 89.62 116 HIS A C 1
ATOM 923 O O . HIS A 1 116 ? 7.227 2.959 -3.352 1.00 89.62 116 HIS A O 1
ATOM 929 N N . LEU A 1 117 ? 6.145 2.960 -1.374 1.00 90.00 117 LEU A N 1
ATOM 930 C CA . LEU A 1 117 ? 4.925 3.612 -1.818 1.00 90.00 117 LEU A CA 1
ATOM 931 C C . LEU A 1 117 ? 4.496 4.552 -0.695 1.00 90.00 117 LEU A C 1
ATOM 933 O O . LEU A 1 117 ? 4.237 4.101 0.421 1.00 90.00 117 LEU A O 1
ATOM 937 N N . SER A 1 118 ? 4.491 5.849 -0.977 1.00 90.44 118 SER A N 1
ATOM 938 C CA . SER A 1 118 ? 4.093 6.886 -0.031 1.00 90.44 118 SER A CA 1
ATOM 939 C C . SER A 1 118 ? 3.099 7.850 -0.657 1.00 90.44 118 SER A C 1
ATOM 941 O O . SER A 1 118 ? 3.157 8.162 -1.846 1.00 90.44 118 SER A O 1
ATOM 943 N N . PHE A 1 119 ? 2.179 8.318 0.176 1.00 89.50 119 PHE A N 1
ATOM 944 C CA . PHE A 1 119 ? 1.177 9.317 -0.168 1.00 89.50 119 PHE A CA 1
ATOM 945 C C . PHE A 1 119 ? 1.556 10.665 0.435 1.00 89.50 119 PHE A C 1
ATOM 947 O O . PHE A 1 119 ? 2.397 10.743 1.338 1.00 89.50 119 PHE A O 1
ATOM 954 N N . GLY A 1 120 ? 0.918 11.731 -0.049 1.00 87.12 120 GLY A N 1
ATOM 955 C CA . GLY A 1 120 ? 0.989 13.036 0.601 1.00 87.12 120 GLY A CA 1
ATOM 956 C C . GLY A 1 120 ? 0.640 12.940 2.090 1.00 87.12 120 GLY A C 1
ATOM 957 O O . GLY A 1 120 ? -0.262 12.200 2.483 1.00 87.12 120 GLY A O 1
ATOM 958 N N . ARG A 1 121 ? 1.358 13.699 2.924 1.00 87.81 121 ARG A N 1
ATOM 959 C CA . ARG A 1 121 ? 1.208 13.674 4.387 1.00 87.81 121 ARG A CA 1
ATOM 960 C C . ARG A 1 121 ? -0.242 13.901 4.834 1.00 87.81 121 ARG A C 1
ATOM 962 O O . ARG A 1 121 ? -0.731 13.169 5.684 1.00 87.81 121 ARG A O 1
ATOM 969 N N . GLU A 1 122 ? -0.923 14.856 4.208 1.00 86.81 122 GLU A N 1
ATOM 970 C CA . GLU A 1 122 ? -2.321 15.204 4.492 1.00 86.81 122 GLU A CA 1
ATOM 971 C C . GLU A 1 122 ? -3.277 14.022 4.270 1.00 86.81 122 GLU A C 1
ATOM 973 O O . GLU A 1 122 ? -4.200 13.812 5.054 1.00 86.81 122 GLU A O 1
ATOM 978 N N . PHE A 1 123 ? -3.039 13.211 3.232 1.00 86.81 123 PHE A N 1
ATOM 979 C CA . PHE A 1 123 ? -3.856 12.032 2.946 1.00 86.81 123 PHE A CA 1
ATOM 980 C C . PHE A 1 123 ? -3.637 10.938 3.991 1.00 86.81 123 PHE A C 1
ATOM 982 O O . PHE A 1 123 ? -4.604 10.373 4.496 1.00 86.81 123 PHE A O 1
ATOM 989 N N . THR A 1 124 ? -2.380 10.660 4.347 1.00 86.62 124 THR A N 1
ATOM 990 C CA . THR A 1 124 ? -2.051 9.673 5.384 1.00 86.62 124 THR A CA 1
ATOM 991 C C . THR A 1 124 ? -2.686 10.056 6.721 1.00 86.62 124 THR A C 1
ATOM 993 O O . THR A 1 124 ? -3.361 9.228 7.328 1.00 86.62 124 THR A O 1
ATOM 996 N N . GLU A 1 125 ? -2.568 11.325 7.129 1.00 89.81 125 GLU A N 1
ATOM 997 C CA . GLU A 1 125 ? -3.200 11.842 8.350 1.00 89.81 125 GLU A CA 1
ATOM 998 C C . GLU A 1 125 ? -4.735 11.718 8.286 1.00 89.81 125 GLU A C 1
ATOM 1000 O O . GLU A 1 125 ? -5.368 11.272 9.243 1.00 89.81 125 GLU A O 1
ATOM 1005 N N . ALA A 1 126 ? -5.358 12.045 7.148 1.00 87.44 126 ALA A N 1
ATOM 1006 C CA . ALA A 1 126 ? -6.804 11.915 6.970 1.00 87.44 126 ALA A CA 1
ATOM 1007 C C . ALA A 1 126 ? -7.296 10.457 7.029 1.00 87.44 126 ALA A C 1
ATOM 1009 O O . ALA A 1 126 ? -8.351 10.183 7.608 1.00 87.44 126 ALA A O 1
ATOM 1010 N N . VAL A 1 127 ? -6.545 9.516 6.450 1.00 86.81 127 VAL A N 1
ATOM 1011 C CA . VAL A 1 127 ? -6.864 8.081 6.496 1.00 86.81 127 VAL A CA 1
ATOM 1012 C C . VAL A 1 127 ? -6.734 7.543 7.917 1.00 86.81 127 VAL A C 1
ATOM 1014 O O . VAL A 1 127 ? -7.638 6.842 8.374 1.00 86.81 127 VAL A O 1
ATOM 1017 N N . GLU A 1 128 ? -5.671 7.908 8.633 1.00 88.12 128 GLU A N 1
ATOM 1018 C CA . GLU A 1 128 ? -5.487 7.537 10.038 1.00 88.12 128 GLU A CA 1
ATOM 1019 C C . GLU A 1 128 ? -6.624 8.081 10.910 1.00 88.12 128 GLU A C 1
ATOM 1021 O O . GLU A 1 128 ? -7.247 7.321 11.651 1.00 88.12 128 GLU A O 1
ATOM 1026 N N . MET A 1 129 ? -6.980 9.362 10.761 1.00 92.50 129 MET A N 1
ATOM 1027 C CA . MET A 1 129 ? -8.110 9.959 11.484 1.00 92.50 129 MET A CA 1
ATOM 1028 C C . MET A 1 129 ? -9.429 9.244 11.182 1.00 92.50 129 MET A C 1
ATOM 1030 O O . MET A 1 129 ? -10.203 8.957 12.097 1.00 92.50 129 MET A O 1
ATOM 1034 N N . LYS A 1 130 ? -9.688 8.909 9.912 1.00 91.25 130 LYS A N 1
ATOM 1035 C CA . LYS A 1 130 ? -10.887 8.156 9.522 1.00 91.25 130 LYS A CA 1
ATOM 1036 C C . LYS A 1 130 ? -10.902 6.760 10.144 1.00 91.25 130 LYS A C 1
ATOM 1038 O O . LYS A 1 130 ? -11.959 6.302 10.571 1.00 91.25 130 LYS A O 1
ATOM 1043 N N . GLN A 1 131 ? -9.754 6.090 10.211 1.00 90.50 131 GLN A N 1
ATOM 1044 C CA . GLN A 1 131 ? -9.633 4.771 10.827 1.00 90.50 131 GLN A CA 1
ATOM 1045 C C . GLN A 1 131 ? -9.877 4.831 12.338 1.00 90.50 131 GLN A C 1
ATOM 1047 O O . GLN A 1 131 ? -10.604 3.988 12.862 1.00 90.50 131 GLN A O 1
ATOM 1052 N N . VAL A 1 132 ? -9.337 5.841 13.025 1.00 95.06 132 VAL A N 1
ATOM 1053 C CA . VAL A 1 132 ? -9.591 6.066 14.456 1.00 95.06 132 VAL A CA 1
ATOM 1054 C C . VAL A 1 132 ? -11.075 6.330 14.698 1.00 95.06 132 VAL A C 1
ATOM 1056 O O . VAL A 1 132 ? -11.686 5.631 15.502 1.00 95.06 132 VAL A O 1
ATOM 1059 N N . ALA A 1 133 ? -11.686 7.245 13.941 1.00 94.75 133 ALA A N 1
ATOM 1060 C CA . ALA A 1 133 ? -13.110 7.551 14.069 1.00 94.75 133 ALA A CA 1
ATOM 1061 C C . ALA A 1 133 ? -13.999 6.321 13.803 1.00 94.75 133 ALA A C 1
ATOM 1063 O O . ALA A 1 133 ? -14.982 6.096 14.510 1.00 94.75 133 ALA A O 1
ATOM 1064 N N . GLN A 1 134 ? -13.643 5.488 12.819 1.00 95.12 134 GLN A N 1
ATOM 1065 C CA . GLN A 1 134 ? -14.365 4.250 12.528 1.00 95.12 134 GLN A CA 1
ATOM 1066 C C . GLN A 1 134 ? -14.247 3.238 13.676 1.00 95.12 134 GLN A C 1
ATOM 1068 O O . GLN A 1 134 ? -15.250 2.644 14.069 1.00 95.12 134 GLN A O 1
ATOM 1073 N N . GLN A 1 135 ? -13.050 3.069 14.245 1.00 95.25 135 GLN A N 1
ATOM 1074 C CA . GLN A 1 135 ? -12.833 2.193 15.399 1.00 95.25 135 GLN A CA 1
ATOM 1075 C C . GLN A 1 135 ? -13.563 2.696 16.648 1.00 95.25 135 GLN A C 1
ATOM 1077 O O . GLN A 1 135 ? -14.097 1.898 17.414 1.00 95.25 135 GLN A O 1
ATOM 1082 N N . GLU A 1 136 ? -13.598 4.008 16.873 1.00 95.81 136 GLU A N 1
ATOM 1083 C CA . GLU A 1 136 ? -14.350 4.611 17.975 1.00 95.81 136 GLU A CA 1
ATOM 1084 C C . GLU A 1 136 ? -15.855 4.402 17.811 1.00 95.81 136 GLU A C 1
ATOM 1086 O O . GLU A 1 136 ? -16.526 4.009 18.766 1.00 95.81 136 GLU A O 1
ATOM 1091 N N . ALA A 1 137 ? -16.382 4.579 16.598 1.00 96.25 137 ALA A N 1
ATOM 1092 C CA . ALA A 1 137 ? -17.783 4.309 16.300 1.00 96.25 137 ALA A CA 1
ATOM 1093 C C . ALA A 1 137 ? -18.142 2.828 16.510 1.00 96.25 137 ALA A C 1
ATOM 1095 O O . ALA A 1 137 ? -19.200 2.519 17.061 1.00 96.25 137 ALA A O 1
ATOM 1096 N N . GLU A 1 138 ? -17.263 1.909 16.113 1.00 96.69 138 GLU A N 1
ATOM 1097 C CA . GLU A 1 138 ? -17.452 0.470 16.313 1.00 96.69 138 GLU A CA 1
ATOM 1098 C C . GLU A 1 138 ? -17.415 0.091 17.801 1.00 96.69 138 GLU A C 1
ATOM 1100 O O . GLU A 1 138 ? -18.299 -0.620 18.279 1.00 96.69 138 GLU A O 1
ATOM 1105 N N . LYS A 1 139 ? -16.477 0.656 18.574 1.00 96.25 139 LYS A N 1
ATOM 1106 C CA . LYS A 1 139 ? -16.434 0.500 20.038 1.00 96.25 139 LYS A CA 1
ATOM 1107 C C . LYS A 1 139 ? -17.692 1.039 20.712 1.00 96.25 139 LYS A C 1
ATOM 1109 O O . LYS A 1 139 ? -18.228 0.389 21.607 1.00 96.25 139 LYS A O 1
ATOM 1114 N N . ALA A 1 140 ? -18.173 2.209 20.293 1.00 95.94 140 ALA A N 1
ATOM 1115 C CA . ALA A 1 140 ? -19.391 2.800 20.835 1.00 95.94 140 ALA A CA 1
ATOM 1116 C C . ALA A 1 140 ? -20.616 1.918 20.548 1.00 95.94 140 ALA A C 1
ATOM 1118 O O . ALA A 1 140 ? -21.418 1.680 21.449 1.00 95.94 140 ALA A O 1
ATOM 1119 N N . ARG A 1 141 ? -20.727 1.371 19.329 1.00 96.75 141 ARG A N 1
ATOM 1120 C CA . ARG A 1 141 ? -21.775 0.399 18.977 1.00 96.75 141 ARG A CA 1
ATOM 1121 C C . ARG A 1 141 ? -21.705 -0.851 19.846 1.00 96.75 141 ARG A C 1
ATOM 1123 O O . ARG A 1 141 ? -22.723 -1.239 20.406 1.00 96.75 141 ARG A O 1
ATOM 1130 N N . TYR A 1 142 ? -20.514 -1.420 20.015 1.00 96.94 142 TYR A N 1
ATOM 1131 C CA . TYR A 1 142 ? -20.317 -2.602 20.852 1.00 96.94 142 TYR A CA 1
ATOM 1132 C C . TYR A 1 142 ? -20.679 -2.345 22.322 1.00 96.94 142 TYR A C 1
ATOM 1134 O O . TYR A 1 142 ? -21.263 -3.203 22.980 1.00 96.94 142 TYR A O 1
ATOM 1142 N N . LEU A 1 143 ? -20.381 -1.152 22.848 1.00 97.00 143 LEU A N 1
ATOM 1143 C CA . LEU A 1 143 ? -20.752 -0.768 24.211 1.00 97.00 143 LEU A CA 1
ATOM 1144 C C . LEU A 1 143 ? -22.272 -0.678 24.374 1.00 97.00 143 LEU A C 1
ATOM 1146 O O . LEU A 1 143 ? -22.806 -1.195 25.355 1.00 97.00 143 LEU A O 1
ATOM 1150 N N . VAL A 1 144 ? -22.964 -0.058 23.414 1.00 96.56 144 VAL A N 1
ATOM 1151 C CA . VAL A 1 144 ? -24.433 0.024 23.413 1.00 96.56 144 VAL A CA 1
ATOM 1152 C C . VAL A 1 144 ? -25.048 -1.371 23.337 1.00 96.56 144 VAL A C 1
ATOM 1154 O O . VAL A 1 144 ? -25.888 -1.701 24.169 1.00 96.56 144 VAL A O 1
ATOM 1157 N N . GLU A 1 145 ? -24.576 -2.213 22.418 1.00 97.00 145 GLU A N 1
ATOM 1158 C CA . GLU A 1 145 ? -25.049 -3.593 22.279 1.00 97.00 145 GLU A CA 1
ATOM 1159 C C . GLU A 1 145 ? -24.811 -4.397 23.565 1.00 97.00 145 GLU A C 1
ATOM 1161 O O . GLU A 1 145 ? -25.716 -5.058 24.069 1.00 97.00 145 GLU A O 1
ATOM 1166 N N . THR A 1 146 ? -23.630 -4.272 24.175 1.00 96.62 146 THR A N 1
ATOM 1167 C CA . THR A 1 146 ? -23.326 -4.929 25.453 1.00 96.62 146 THR A CA 1
ATOM 1168 C C . THR A 1 146 ? -24.263 -4.452 26.567 1.00 96.62 146 THR A C 1
ATOM 1170 O O . THR A 1 146 ? -24.752 -5.265 27.352 1.00 96.62 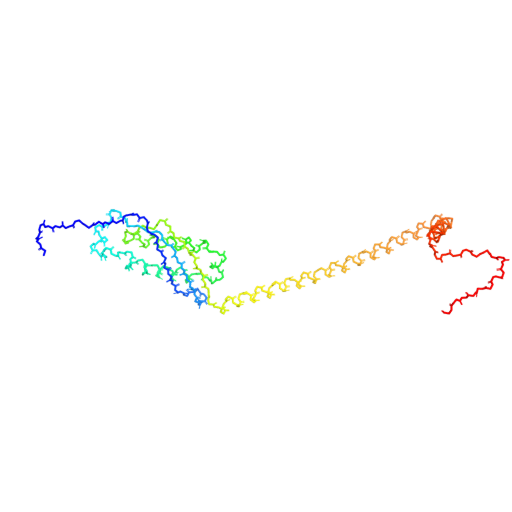146 THR A O 1
ATOM 1173 N N . ALA A 1 147 ? -24.551 -3.150 26.641 1.00 96.25 147 ALA A N 1
ATOM 1174 C CA . ALA A 1 147 ? -25.466 -2.593 27.635 1.00 96.25 147 ALA A CA 1
ATOM 1175 C C . ALA A 1 147 ? -26.911 -3.086 27.434 1.00 96.25 147 ALA A C 1
ATOM 1177 O O . ALA A 1 147 ? -27.601 -3.392 28.410 1.00 96.25 147 ALA A O 1
ATOM 1178 N N . GLU A 1 148 ? -27.363 -3.215 26.185 1.00 97.12 148 GLU A N 1
ATOM 1179 C CA . GLU A 1 148 ? -28.663 -3.806 25.856 1.00 97.12 148 GLU A CA 1
ATOM 1180 C C . GLU A 1 148 ? -28.732 -5.280 26.268 1.00 97.12 148 GLU A C 1
ATOM 1182 O O . GLU A 1 148 ? -29.688 -5.682 26.934 1.00 97.12 148 GLU A O 1
ATOM 1187 N N . GLN A 1 149 ? -27.693 -6.066 25.969 1.00 96.81 149 GLN A N 1
ATOM 1188 C CA . GLN A 1 149 ? -27.611 -7.469 26.383 1.00 96.81 149 GLN A CA 1
ATOM 1189 C C . GLN A 1 149 ? -27.609 -7.614 27.911 1.00 96.81 149 GLN A C 1
ATOM 1191 O O . GLN A 1 149 ? -28.346 -8.439 28.452 1.00 96.81 149 GLN A O 1
ATOM 1196 N N . MET A 1 150 ? -26.859 -6.774 28.636 1.00 95.31 150 MET A N 1
ATOM 1197 C CA . MET A 1 150 ? -26.873 -6.768 30.105 1.00 95.31 150 MET A CA 1
ATOM 1198 C C . MET A 1 150 ? -28.258 -6.430 30.667 1.00 95.31 150 MET A C 1
ATOM 1200 O O . MET A 1 150 ? -28.701 -7.054 31.632 1.00 95.31 150 MET A O 1
ATOM 1204 N N . LYS A 1 151 ? -28.971 -5.473 30.059 1.00 97.00 151 LYS A N 1
ATOM 1205 C CA . LYS A 1 151 ? -30.340 -5.123 30.458 1.00 97.00 151 LYS A CA 1
ATOM 1206 C C . LYS A 1 151 ? -31.293 -6.303 30.268 1.00 97.00 151 LYS A C 1
ATOM 1208 O O . LYS A 1 151 ? -32.074 -6.600 31.170 1.00 97.00 151 LYS A O 1
ATOM 1213 N N . ILE A 1 152 ? -31.226 -6.975 29.119 1.00 96.88 152 ILE A N 1
ATOM 1214 C CA . ILE A 1 152 ? -32.053 -8.155 28.829 1.00 96.88 152 ILE A CA 1
ATOM 1215 C C . ILE A 1 152 ? -31.734 -9.280 29.820 1.00 96.88 152 ILE A C 1
ATOM 1217 O O . ILE A 1 152 ? -32.655 -9.870 30.386 1.00 96.88 152 ILE A O 1
ATOM 1221 N N . ALA A 1 153 ? -30.452 -9.533 30.095 1.00 96.44 153 ALA A N 1
ATOM 1222 C CA . ALA A 1 153 ? -30.025 -10.533 31.069 1.00 96.44 153 ALA A CA 1
ATOM 1223 C C . ALA A 1 153 ? -30.553 -10.228 32.482 1.00 96.44 153 ALA A C 1
ATOM 1225 O O . ALA A 1 153 ? -31.056 -11.128 33.154 1.00 96.44 153 ALA A O 1
ATOM 1226 N N . ALA A 1 154 ? -30.509 -8.965 32.916 1.00 96.81 154 ALA A N 1
ATOM 1227 C CA . ALA A 1 154 ? -31.017 -8.551 34.223 1.00 96.81 154 ALA A CA 1
ATOM 1228 C C . ALA A 1 154 ? -32.540 -8.734 34.347 1.00 96.81 154 ALA A C 1
ATOM 1230 O O . ALA A 1 154 ? -33.006 -9.259 35.357 1.00 96.81 154 ALA A O 1
ATOM 1231 N N . ILE A 1 155 ? -33.310 -8.360 33.316 1.00 97.25 155 ILE A N 1
ATOM 1232 C CA . ILE A 1 155 ? -34.770 -8.572 33.280 1.00 97.25 155 ILE A CA 1
ATOM 1233 C C . ILE A 1 155 ? -35.085 -10.069 33.329 1.00 97.25 155 ILE A C 1
ATOM 1235 O O . ILE A 1 155 ? -35.866 -10.500 34.171 1.00 97.25 155 ILE A O 1
ATOM 1239 N N . THR A 1 156 ? -34.419 -10.861 32.487 1.00 96.94 156 THR A N 1
ATOM 1240 C CA . THR A 1 156 ? -34.603 -12.320 32.426 1.00 96.94 156 THR A CA 1
ATOM 1241 C C . THR A 1 156 ? -34.283 -12.982 33.769 1.00 96.94 156 THR A C 1
ATOM 1243 O O . THR A 1 156 ? -35.012 -13.864 34.214 1.00 96.94 156 THR A O 1
ATOM 1246 N N . THR A 1 157 ? -33.227 -12.528 34.453 1.00 96.25 157 THR A N 1
ATOM 1247 C CA . THR A 1 157 ? -32.855 -13.029 35.787 1.00 96.25 157 THR A CA 1
ATOM 1248 C C . THR A 1 157 ? -33.921 -12.671 36.822 1.00 96.25 157 THR A C 1
ATOM 1250 O O . THR A 1 157 ? -34.387 -13.549 37.540 1.00 96.25 157 THR A O 1
ATOM 1253 N N . ALA A 1 158 ? -34.382 -11.416 36.852 1.00 95.81 158 ALA A N 1
ATOM 1254 C CA . ALA A 1 158 ? -35.423 -10.980 37.781 1.00 95.81 158 ALA A CA 1
ATOM 1255 C C . ALA A 1 158 ? -36.766 -11.699 37.550 1.00 95.81 158 ALA A C 1
ATOM 1257 O O . ALA A 1 158 ? -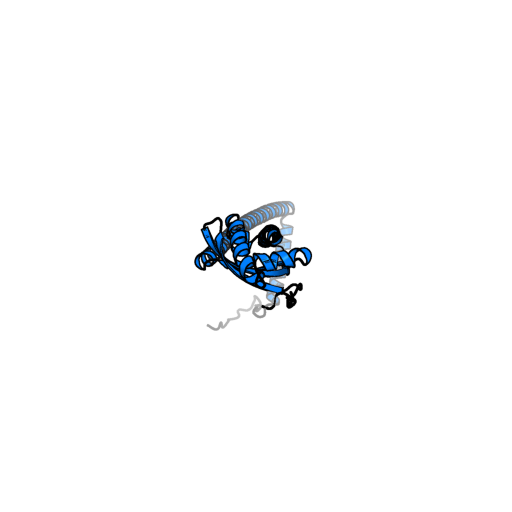37.463 -12.043 38.504 1.00 95.81 158 ALA A O 1
ATOM 1258 N N . GLU A 1 159 ? -37.134 -11.952 36.292 1.00 96.50 159 GLU A N 1
ATOM 1259 C CA . GLU A 1 159 ? -38.311 -12.750 35.941 1.00 96.50 159 GLU A CA 1
ATOM 1260 C C . GLU A 1 159 ? -38.156 -14.209 36.380 1.00 96.50 159 GLU A C 1
ATOM 1262 O O . GLU A 1 159 ? -39.094 -14.772 36.952 1.00 96.50 159 GLU A O 1
ATOM 1267 N N . GLY A 1 160 ? -36.973 -14.797 36.170 1.00 96.81 160 GLY A N 1
ATOM 1268 C CA . GLY A 1 160 ? -36.623 -16.134 36.645 1.00 96.81 160 GLY A CA 1
ATOM 1269 C C . GLY A 1 160 ? -36.736 -16.254 38.164 1.00 96.81 160 GLY A C 1
ATOM 1270 O O . GLY A 1 160 ? -37.412 -17.158 38.656 1.00 96.81 160 GLY A O 1
ATOM 1271 N N . ASP A 1 161 ? -36.176 -15.298 38.906 1.00 94.06 161 ASP A N 1
ATOM 1272 C CA . ASP A 1 161 ? -36.249 -15.242 40.369 1.00 94.06 161 ASP A CA 1
ATOM 1273 C C . ASP A 1 161 ? -37.691 -15.065 40.862 1.00 94.06 161 ASP A C 1
ATOM 1275 O O . ASP A 1 161 ? -38.125 -15.741 41.795 1.00 94.06 161 ASP A O 1
ATOM 1279 N N . ALA A 1 162 ? -38.478 -14.198 40.216 1.00 95.38 162 ALA A N 1
ATOM 1280 C CA . ALA A 1 162 ? -39.879 -13.988 40.569 1.00 95.38 162 ALA A CA 1
ATOM 1281 C C . ALA A 1 162 ? -40.738 -15.238 40.312 1.00 95.38 162 ALA A C 1
ATOM 1283 O O . ALA A 1 162 ? -41.625 -15.558 41.110 1.00 95.38 162 ALA A O 1
ATOM 1284 N N . GLN A 1 163 ? -40.49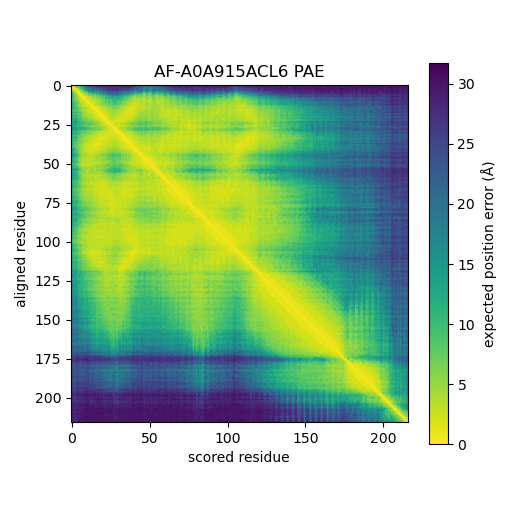7 -15.954 39.209 1.00 95.19 163 GLN A N 1
ATOM 1285 C CA . GLN A 1 163 ? -41.166 -17.224 38.921 1.00 95.19 163 GLN A CA 1
ATOM 1286 C C . GLN A 1 163 ? -40.738 -18.317 39.905 1.00 95.19 163 GLN A C 1
ATOM 1288 O O . GLN A 1 163 ? -41.600 -19.002 40.456 1.00 95.19 163 GLN A O 1
ATOM 1293 N N . ALA A 1 164 ? -39.440 -18.431 40.192 1.00 92.06 164 ALA A N 1
ATOM 1294 C CA . ALA A 1 164 ? -38.910 -19.370 41.175 1.00 92.06 164 ALA A CA 1
ATOM 1295 C C . ALA A 1 164 ? -39.498 -19.115 42.572 1.00 92.06 164 ALA A C 1
ATOM 1297 O O . ALA A 1 164 ? -39.982 -20.044 43.216 1.00 92.06 164 ALA A O 1
ATOM 1298 N N . ALA A 1 165 ? -39.555 -17.856 43.016 1.00 90.12 165 ALA A N 1
ATOM 1299 C CA . ALA A 1 165 ? -40.153 -17.478 44.294 1.00 90.12 165 ALA A CA 1
ATOM 1300 C C . ALA A 1 165 ? -41.653 -17.810 44.363 1.00 90.12 165 ALA A C 1
ATOM 1302 O O . ALA A 1 165 ? -42.127 -18.285 45.395 1.00 90.12 165 ALA A O 1
ATOM 1303 N N . LYS A 1 166 ? -42.409 -17.612 43.272 1.00 93.44 166 LYS A N 1
ATOM 1304 C CA . LYS A 1 166 ? -43.827 -18.011 43.200 1.00 93.44 166 LYS A CA 1
ATOM 1305 C C . LYS A 1 166 ? -44.004 -19.524 43.316 1.00 93.44 166 LYS A C 1
ATOM 1307 O O . LYS A 1 166 ? -44.876 -19.960 44.065 1.00 93.44 166 LYS A O 1
ATOM 1312 N N . LEU A 1 167 ? -43.184 -20.303 42.609 1.00 89.12 167 LEU A N 1
ATOM 1313 C CA . LEU A 1 167 ? -43.210 -21.766 42.672 1.00 89.12 167 LEU A CA 1
ATOM 1314 C C . LEU A 1 167 ? -42.838 -22.272 44.069 1.00 89.12 167 LEU A C 1
ATOM 1316 O O . LEU A 1 167 ? -43.532 -23.126 44.611 1.00 89.12 167 LEU A O 1
ATOM 1320 N N . LEU A 1 168 ? -41.806 -21.696 44.690 1.00 85.56 168 LEU A N 1
ATOM 1321 C CA . LEU A 1 168 ? -41.427 -22.010 46.069 1.00 85.56 168 LEU A CA 1
ATOM 1322 C C . LEU A 1 168 ? -42.542 -21.658 47.058 1.00 85.56 168 LEU A C 1
ATOM 1324 O O . LEU A 1 168 ? -42.869 -22.464 47.921 1.00 85.56 168 LEU A O 1
ATOM 1328 N N . ALA A 1 169 ? -43.169 -20.488 46.924 1.00 84.75 169 ALA A N 1
ATOM 1329 C CA . ALA A 1 169 ? -44.275 -20.083 47.789 1.00 84.75 169 ALA A CA 1
ATOM 1330 C C . ALA A 1 169 ? -45.501 -21.001 47.649 1.00 84.75 169 ALA A C 1
ATOM 1332 O O . ALA A 1 169 ? -46.187 -21.252 48.639 1.00 84.75 169 ALA A O 1
ATOM 1333 N N . GLN A 1 170 ? -45.783 -21.505 46.444 1.00 86.12 170 GLN A N 1
ATOM 1334 C CA . GLN A 1 170 ? -46.803 -22.537 46.231 1.00 86.12 170 GLN A CA 1
ATOM 1335 C C . GLN A 1 170 ? -46.391 -23.857 46.893 1.00 86.12 170 GLN A C 1
ATOM 1337 O O . GLN A 1 170 ? -47.152 -24.386 47.697 1.00 86.12 170 GLN A O 1
ATOM 1342 N N . ALA A 1 171 ? -45.158 -24.317 46.667 1.00 83.06 171 ALA A N 1
ATOM 1343 C CA . ALA A 1 171 ? -44.646 -25.545 47.270 1.00 83.06 171 ALA A CA 1
ATOM 1344 C C . ALA A 1 171 ? -44.659 -25.508 48.812 1.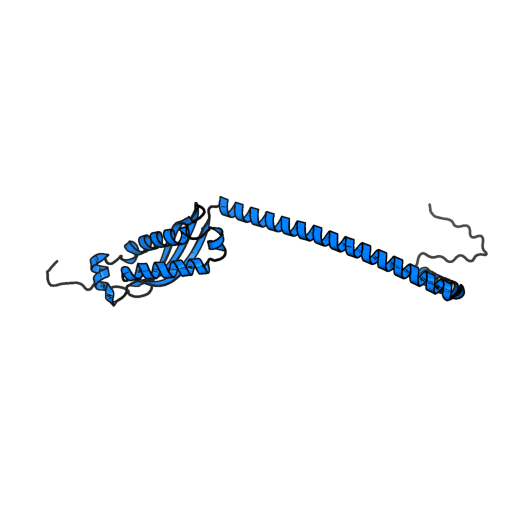00 83.06 171 ALA A C 1
ATOM 1346 O O . ALA A 1 171 ? -45.027 -26.495 49.445 1.00 83.06 171 ALA A O 1
ATOM 1347 N N . PHE A 1 172 ? -44.318 -24.374 49.437 1.00 79.12 172 PHE A N 1
ATOM 1348 C CA . PHE A 1 172 ? -44.390 -24.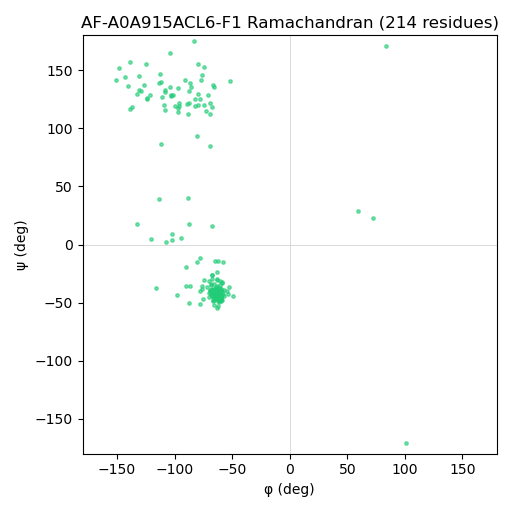215 50.895 1.00 79.12 172 PHE A CA 1
ATOM 1349 C C . PHE A 1 172 ? -45.827 -24.206 51.426 1.00 79.12 172 PHE A C 1
ATOM 1351 O O . PHE A 1 172 ? -46.068 -24.723 52.515 1.00 79.12 172 PHE A O 1
ATOM 1358 N N . LYS A 1 173 ? -46.792 -23.657 50.674 1.00 77.94 173 LYS A N 1
ATOM 1359 C CA . LYS A 1 173 ? -48.215 -23.743 51.043 1.00 77.94 173 LYS A CA 1
ATOM 1360 C C . LYS A 1 173 ? -48.716 -25.186 51.032 1.00 77.94 173 LYS A C 1
ATOM 1362 O O . LYS A 1 173 ? -49.472 -25.552 51.925 1.00 77.94 173 LYS A O 1
ATOM 1367 N N . ASP A 1 174 ? -48.274 -25.984 50.063 1.00 77.81 174 ASP A N 1
ATOM 1368 C CA . ASP A 1 174 ? -48.690 -27.382 49.924 1.00 77.81 174 ASP A CA 1
ATOM 1369 C C . ASP A 1 174 ? -48.008 -28.305 50.954 1.00 77.81 174 ASP A C 1
ATOM 1371 O O . ASP A 1 174 ? -48.631 -29.240 51.454 1.00 77.81 174 ASP A O 1
ATOM 1375 N N . ALA A 1 175 ? -46.743 -28.040 51.307 1.00 71.62 175 ALA A N 1
ATOM 1376 C CA . ALA A 1 175 ? -45.962 -28.850 52.252 1.00 71.62 175 ALA A CA 1
ATOM 1377 C C . ALA A 1 175 ? -46.249 -28.559 53.746 1.00 71.62 175 ALA A C 1
ATOM 1379 O O . ALA A 1 175 ? -45.894 -29.372 54.602 1.00 71.62 175 ALA A O 1
ATOM 1380 N N . GLY A 1 176 ? -46.908 -27.439 54.071 1.00 70.44 176 GLY A N 1
ATOM 1381 C CA . GLY A 1 176 ? -47.323 -27.074 55.433 1.00 70.44 176 GLY A CA 1
ATOM 1382 C C . GLY A 1 176 ? -46.245 -26.390 56.296 1.00 70.44 176 GLY A C 1
ATOM 1383 O O . GLY A 1 176 ? -45.069 -26.323 55.941 1.00 70.44 176 GLY A O 1
ATOM 1384 N N . ASP A 1 177 ? -46.655 -25.880 57.466 1.00 75.62 177 ASP A N 1
ATOM 1385 C CA . ASP A 1 177 ? -45.843 -25.004 58.345 1.00 75.62 177 ASP A CA 1
ATOM 1386 C C . ASP A 1 177 ? -44.564 -25.669 58.902 1.00 75.62 177 ASP A C 1
ATOM 1388 O O . ASP A 1 177 ? -43.582 -24.994 59.217 1.00 75.62 177 ASP A O 1
ATOM 1392 N N . GLY A 1 178 ? -44.529 -27.005 58.971 1.00 74.00 178 GLY A N 1
ATOM 1393 C CA . GLY A 1 178 ? -43.395 -27.753 59.526 1.00 74.00 178 GLY A CA 1
ATOM 1394 C C . GLY A 1 178 ? -42.089 -27.577 58.743 1.00 74.00 178 GLY A C 1
ATOM 1395 O O . GLY A 1 178 ? -41.008 -27.585 59.332 1.00 74.00 178 GLY A O 1
ATOM 1396 N N . LEU A 1 179 ? -42.162 -27.356 57.426 1.00 75.94 179 LEU A N 1
ATOM 1397 C CA . LEU A 1 179 ? -40.965 -27.157 56.603 1.00 75.94 179 LEU A CA 1
ATOM 1398 C C . LEU A 1 179 ? -40.345 -25.763 56.816 1.00 75.94 179 LEU A C 1
ATOM 1400 O O . LEU A 1 179 ? -39.126 -25.601 56.736 1.00 75.94 179 LEU A O 1
ATOM 1404 N N . ILE A 1 180 ? -41.176 -24.763 57.131 1.00 79.75 180 ILE A N 1
ATOM 1405 C CA . ILE A 1 180 ? -40.736 -23.402 57.464 1.00 79.75 180 ILE A CA 1
ATOM 1406 C C . ILE A 1 180 ? -40.039 -23.398 58.827 1.00 79.75 180 ILE A C 1
ATOM 1408 O O . ILE A 1 180 ? -38.999 -22.755 58.980 1.00 79.75 180 ILE A O 1
ATOM 1412 N N . GLU A 1 181 ? -40.575 -24.126 59.809 1.00 80.00 181 GLU A N 1
ATOM 1413 C CA . GLU A 1 181 ? -39.924 -24.271 61.114 1.00 80.00 181 GLU A CA 1
ATOM 1414 C C . GLU A 1 181 ? -38.579 -24.991 61.016 1.00 80.00 181 GLU A C 1
ATOM 1416 O O . GLU A 1 181 ? -37.595 -24.494 61.564 1.00 80.00 181 GLU A O 1
ATOM 1421 N N . LEU A 1 182 ? -38.494 -26.089 60.256 1.00 80.94 182 LEU A N 1
ATOM 1422 C CA . LEU A 1 182 ? -37.223 -26.784 60.035 1.00 80.94 182 LEU A CA 1
ATOM 1423 C C . LEU A 1 182 ? -36.175 -25.842 59.426 1.00 80.94 182 LEU A C 1
ATOM 1425 O O . LEU A 1 182 ? -35.053 -25.758 59.922 1.00 80.94 182 LEU A O 1
ATOM 1429 N N . ARG A 1 183 ? -36.562 -25.046 58.421 1.00 83.31 183 ARG A N 1
ATOM 1430 C CA . ARG A 1 183 ? -35.662 -24.057 57.814 1.00 83.31 183 ARG A CA 1
ATOM 1431 C C . ARG A 1 183 ? -35.253 -22.931 58.759 1.00 83.31 183 ARG A C 1
ATOM 1433 O O . ARG A 1 183 ? -34.125 -22.452 58.660 1.00 83.31 183 ARG A O 1
ATOM 1440 N N . LYS A 1 184 ? -36.133 -22.504 59.671 1.00 85.56 184 LYS A N 1
ATOM 1441 C CA . LYS A 1 184 ? -35.775 -21.545 60.731 1.00 85.56 184 LYS A CA 1
ATOM 1442 C C . LYS A 1 184 ? -34.728 -22.126 61.675 1.00 85.56 184 LYS A C 1
ATOM 1444 O O . LYS A 1 184 ? -33.817 -21.399 62.060 1.00 85.56 184 LYS A O 1
ATOM 1449 N N . ILE A 1 185 ? -34.853 -23.403 62.034 1.00 89.12 185 ILE A N 1
ATOM 1450 C CA . ILE A 1 185 ? -33.898 -24.085 62.915 1.00 89.12 185 ILE A CA 1
ATOM 1451 C C . ILE A 1 185 ? -32.538 -24.213 62.219 1.00 89.12 185 ILE A C 1
ATOM 1453 O O . ILE A 1 185 ? -31.537 -23.807 62.801 1.00 89.12 185 ILE A O 1
ATOM 1457 N N . GLU A 1 186 ? -32.499 -24.660 60.960 1.00 87.81 186 GLU A N 1
ATOM 1458 C CA . GLU A 1 186 ? -31.254 -24.754 60.176 1.00 87.81 186 GLU A CA 1
ATOM 1459 C C . GLU A 1 186 ? -30.563 -23.389 60.015 1.00 87.81 186 GLU A C 1
ATOM 1461 O O . GLU A 1 186 ? -29.352 -23.270 60.196 1.00 87.81 186 GLU A O 1
ATOM 1466 N N . ALA A 1 187 ? -31.325 -22.328 59.721 1.00 91.00 187 ALA A N 1
ATOM 1467 C CA . ALA A 1 187 ? -30.772 -20.978 59.621 1.00 91.00 187 ALA A CA 1
ATOM 1468 C C . ALA A 1 187 ? -30.226 -20.481 60.971 1.00 91.00 187 ALA A C 1
ATOM 1470 O O . ALA A 1 187 ? -29.184 -19.827 61.013 1.00 91.00 187 ALA A O 1
ATOM 1471 N N . ALA A 1 188 ? -30.909 -20.790 62.078 1.00 89.50 188 ALA A N 1
ATOM 1472 C CA . ALA A 1 188 ? -30.436 -20.454 63.418 1.00 89.50 188 ALA A CA 1
ATOM 1473 C C . ALA A 1 188 ? -29.141 -21.202 63.772 1.00 89.50 188 ALA A C 1
ATOM 1475 O O . ALA A 1 188 ? -28.240 -20.601 64.358 1.00 89.50 188 ALA A O 1
ATOM 1476 N N . GLU A 1 189 ? -29.022 -22.473 63.381 1.00 90.88 189 GLU A N 1
ATOM 1477 C CA . GLU A 1 189 ? -27.803 -23.271 63.542 1.00 90.88 189 GLU A CA 1
ATOM 1478 C C . GLU A 1 189 ? -26.632 -22.670 62.749 1.00 90.88 189 GLU A C 1
ATOM 1480 O O . GLU A 1 189 ? -25.567 -22.428 63.319 1.00 90.88 189 GLU A O 1
ATOM 1485 N N . GLU A 1 190 ? -26.841 -22.318 61.476 1.00 89.56 190 GLU A N 1
ATOM 1486 C CA . GLU A 1 190 ? -25.800 -21.711 60.635 1.00 89.56 190 GLU A CA 1
ATOM 1487 C C . GLU A 1 190 ? -25.340 -20.347 61.180 1.00 89.56 190 GLU A C 1
ATOM 1489 O O . GLU A 1 190 ? -24.140 -20.050 61.235 1.00 89.56 190 GLU A O 1
ATOM 1494 N N . ILE A 1 191 ? -26.283 -19.504 61.618 1.00 87.62 191 ILE A N 1
ATOM 1495 C CA . ILE A 1 191 ? -25.970 -18.212 62.244 1.00 87.62 191 ILE A CA 1
ATOM 1496 C C . ILE A 1 191 ? -25.165 -18.434 63.529 1.00 87.62 191 ILE A C 1
ATOM 1498 O O . ILE A 1 191 ? -24.136 -17.779 63.719 1.00 87.62 191 ILE A O 1
ATOM 1502 N N . ALA A 1 192 ? -25.587 -19.363 64.392 1.00 86.06 192 ALA A N 1
ATOM 1503 C CA . ALA A 1 192 ? -24.885 -19.680 65.633 1.00 86.06 192 ALA A CA 1
ATOM 1504 C C . ALA A 1 192 ? -23.458 -20.188 65.369 1.00 86.06 192 ALA A C 1
ATOM 1506 O O . ALA A 1 192 ? -22.523 -19.771 66.057 1.00 86.06 192 ALA A O 1
ATOM 1507 N N . GLU A 1 193 ? -23.263 -21.014 64.339 1.00 86.50 193 GLU A N 1
ATOM 1508 C CA . GLU A 1 193 ? -21.949 -21.516 63.939 1.00 86.50 193 GLU A CA 1
ATOM 1509 C C . GLU A 1 193 ? -21.030 -20.385 63.441 1.00 86.50 193 GLU A C 1
ATOM 1511 O O . GLU A 1 193 ? -19.872 -20.281 63.867 1.00 86.50 193 GLU A O 1
ATOM 1516 N N . ARG A 1 194 ? -21.536 -19.489 62.579 1.00 85.75 194 ARG A N 1
ATOM 1517 C CA . ARG A 1 194 ? -20.774 -18.320 62.096 1.00 85.75 194 ARG A CA 1
ATOM 1518 C C . ARG A 1 194 ? -20.437 -17.346 63.230 1.00 85.75 194 ARG A C 1
ATOM 1520 O O . ARG A 1 194 ? -19.325 -16.812 63.271 1.00 85.75 194 ARG A O 1
ATOM 1527 N N . MET A 1 195 ? -21.359 -17.134 64.170 1.00 80.50 195 MET A N 1
ATOM 1528 C CA . MET A 1 195 ? -21.136 -16.281 65.342 1.00 80.50 195 MET A CA 1
ATOM 1529 C C . MET A 1 195 ? -20.117 -16.885 66.314 1.00 80.50 195 MET A C 1
ATOM 1531 O O . MET A 1 195 ? -19.235 -16.164 66.769 1.00 80.50 195 MET A O 1
ATOM 1535 N N . SER A 1 196 ? -20.166 -18.198 66.564 1.00 80.56 196 SER A N 1
ATOM 1536 C CA . SER A 1 196 ? -19.210 -18.902 67.435 1.00 80.56 196 SER A CA 1
ATOM 1537 C C . SER A 1 196 ? -17.767 -18.808 66.929 1.00 80.56 196 SER A C 1
ATOM 1539 O O . SER A 1 196 ? -16.832 -18.669 67.717 1.00 80.56 196 SER A O 1
ATOM 1541 N N . LYS A 1 197 ? -17.574 -18.812 65.605 1.00 80.44 197 LYS A N 1
ATOM 1542 C CA . LYS A 1 197 ? -16.251 -18.670 64.974 1.00 80.44 197 LYS A CA 1
ATOM 1543 C C . LYS A 1 197 ? -15.733 -17.223 64.950 1.00 80.44 197 LYS A C 1
ATOM 1545 O O . LYS A 1 197 ? -14.560 -17.002 64.648 1.00 80.44 197 LYS A O 1
ATOM 1550 N N . THR A 1 198 ? -16.572 -16.230 65.253 1.00 78.88 198 THR A N 1
ATOM 1551 C CA . THR A 1 198 ? -16.206 -14.811 65.174 1.00 78.88 198 THR A CA 1
ATOM 1552 C C . THR A 1 198 ? -15.611 -14.324 66.499 1.00 78.88 198 THR A C 1
ATOM 1554 O O . THR A 1 198 ? -16.264 -14.328 67.536 1.00 78.88 198 THR A O 1
ATOM 1557 N N . ARG A 1 199 ? -14.368 -13.824 66.461 1.00 69.75 199 ARG A N 1
ATOM 1558 C CA . ARG A 1 199 ? -13.568 -13.442 67.647 1.00 69.75 199 ARG A CA 1
ATOM 1559 C C . ARG A 1 199 ? -14.152 -12.305 68.509 1.00 69.75 199 ARG A C 1
ATOM 1561 O O . ARG A 1 199 ? -13.683 -12.108 69.623 1.00 69.75 199 ARG A O 1
ATOM 1568 N N . ASN A 1 200 ? -15.143 -11.570 67.995 1.00 73.12 200 ASN A N 1
ATOM 1569 C CA . ASN A 1 200 ? -15.778 -10.405 68.631 1.00 73.12 200 ASN A CA 1
ATOM 1570 C C . ASN A 1 200 ? -17.150 -10.703 69.268 1.00 73.12 200 ASN A C 1
ATOM 1572 O O . ASN A 1 200 ? -17.853 -9.772 69.655 1.00 73.12 200 ASN A O 1
ATOM 1576 N N . VAL A 1 201 ? -17.559 -11.971 69.364 1.00 68.81 201 VAL A N 1
ATOM 1577 C CA . VAL A 1 201 ? -18.840 -12.349 69.977 1.00 68.81 201 VAL A CA 1
ATOM 1578 C C . VAL A 1 201 ? -18.596 -12.832 71.407 1.00 68.81 201 VAL A C 1
ATOM 1580 O O . VAL A 1 201 ? -17.879 -13.803 71.632 1.00 68.81 201 VAL A O 1
ATOM 1583 N N . ILE A 1 202 ? -19.193 -12.142 72.380 1.00 68.56 202 ILE A N 1
ATOM 1584 C CA . ILE A 1 202 ? -19.140 -12.494 73.804 1.00 68.56 202 ILE A CA 1
ATOM 1585 C C . ILE A 1 202 ? -20.526 -12.998 74.210 1.00 68.56 202 ILE A C 1
ATOM 1587 O O . ILE A 1 202 ? -21.513 -12.272 74.097 1.00 68.56 202 ILE A O 1
ATOM 1591 N N . TYR A 1 203 ? -20.606 -14.246 74.674 1.00 69.00 203 TYR A N 1
ATOM 1592 C CA . TYR A 1 203 ? -21.852 -14.845 75.149 1.00 69.00 203 TYR A CA 1
ATOM 1593 C C . TYR A 1 203 ? -22.151 -14.376 76.574 1.00 69.00 203 TYR A C 1
ATOM 1595 O O . TYR A 1 203 ? -21.367 -14.617 77.492 1.00 69.00 203 TYR A O 1
ATOM 1603 N N . LEU A 1 204 ? -23.292 -13.712 76.758 1.00 67.31 204 LEU A N 1
ATOM 1604 C CA . LEU A 1 204 ? -23.762 -13.259 78.064 1.00 67.31 204 LEU A CA 1
ATOM 1605 C C . LEU A 1 204 ? -24.744 -14.277 78.656 1.00 67.31 204 LEU A C 1
ATOM 1607 O O . LEU A 1 204 ? -25.774 -14.549 78.036 1.00 67.31 204 LEU A O 1
ATOM 1611 N N . PRO A 1 205 ? -24.476 -14.838 79.848 1.00 67.31 205 PRO A N 1
ATOM 1612 C CA . PRO A 1 205 ? -25.445 -15.683 80.530 1.00 67.31 205 PRO A CA 1
ATOM 1613 C C . PRO A 1 205 ? -26.622 -14.827 81.022 1.00 67.31 205 PRO A C 1
ATOM 1615 O O . PRO A 1 205 ? -26.442 -13.892 81.799 1.00 67.31 205 PRO A O 1
ATOM 1618 N N . GLY A 1 206 ? -27.839 -15.161 80.584 1.00 65.81 206 GLY A N 1
ATOM 1619 C CA . GLY A 1 206 ? -29.057 -14.350 80.751 1.00 65.81 206 GLY A CA 1
ATOM 1620 C C . GLY A 1 206 ? -29.595 -14.170 82.177 1.00 65.81 206 GLY A C 1
ATOM 1621 O O . GLY A 1 206 ? -30.747 -13.783 82.326 1.00 65.81 206 GLY A O 1
ATOM 1622 N N . ASN A 1 207 ? -28.804 -14.452 83.219 1.00 61.31 207 ASN A N 1
ATOM 1623 C CA . ASN A 1 207 ? -29.247 -14.384 84.616 1.00 61.31 207 ASN A CA 1
ATOM 1624 C C . ASN A 1 207 ? -28.281 -13.637 85.558 1.00 61.31 207 ASN A C 1
ATOM 1626 O O . ASN A 1 207 ? -28.362 -13.790 86.776 1.00 61.31 207 ASN A O 1
ATOM 1630 N N . GLN A 1 208 ? -27.361 -12.829 85.019 1.00 58.69 208 GLN A N 1
ATOM 1631 C CA . GLN A 1 208 ? -26.528 -11.917 85.808 1.00 58.69 208 GLN A CA 1
ATOM 1632 C C . GLN A 1 208 ? -26.676 -10.477 85.306 1.00 58.69 208 GLN A C 1
ATOM 1634 O O . GLN A 1 208 ? -26.429 -10.194 84.137 1.00 58.69 208 GLN A O 1
ATOM 1639 N N . ASN A 1 209 ? -27.030 -9.554 86.208 1.00 61.94 209 ASN A N 1
ATOM 1640 C CA . ASN A 1 209 ? -26.912 -8.113 85.971 1.00 61.94 209 ASN A CA 1
ATOM 1641 C C . ASN A 1 209 ? -2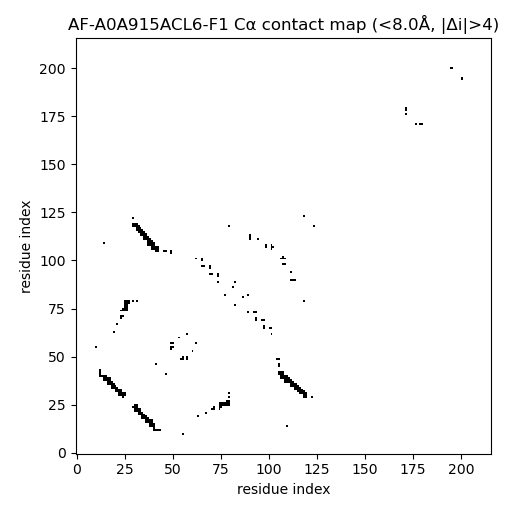5.422 -7.738 85.926 1.00 61.94 209 ASN A C 1
ATOM 1643 O O . ASN A 1 209 ? -24.830 -7.355 86.935 1.00 61.94 209 ASN A O 1
ATOM 1647 N N . THR A 1 210 ? -24.799 -7.881 84.760 1.00 61.62 210 THR A N 1
ATOM 1648 C CA . THR A 1 210 ? -23.428 -7.434 84.509 1.00 61.62 210 THR A CA 1
ATOM 1649 C C . THR A 1 210 ? -23.441 -5.978 84.041 1.00 61.62 210 THR A C 1
ATOM 1651 O O . THR A 1 210 ? -23.922 -5.676 82.950 1.00 61.62 210 THR A O 1
ATOM 1654 N N . LEU A 1 211 ? -22.910 -5.068 84.863 1.00 57.19 211 LEU A N 1
ATOM 1655 C CA . LEU A 1 211 ? -22.627 -3.684 84.472 1.00 57.19 211 LEU A CA 1
ATOM 1656 C C . LEU A 1 211 ? -21.460 -3.672 83.477 1.00 57.19 211 LEU A C 1
ATOM 1658 O O . LEU A 1 211 ? -20.328 -3.992 83.836 1.00 57.19 211 LEU A O 1
ATOM 1662 N N . PHE A 1 212 ? -21.737 -3.301 82.229 1.00 64.88 212 PHE A N 1
ATOM 1663 C CA . PHE A 1 212 ? -20.715 -3.110 81.205 1.00 64.88 212 PHE A CA 1
ATOM 1664 C C . PHE A 1 212 ? -20.079 -1.726 81.335 1.00 64.88 212 PHE A C 1
ATOM 1666 O O . PHE A 1 212 ? -20.755 -0.713 81.157 1.00 64.88 212 PHE A O 1
ATOM 1673 N N . SER A 1 213 ? -18.768 -1.666 81.572 1.00 56.56 213 SER A N 1
ATOM 1674 C CA . SER A 1 213 ? -17.992 -0.466 81.255 1.00 56.56 213 SER A CA 1
ATOM 1675 C C . SER A 1 213 ? -17.687 -0.485 79.757 1.00 56.56 213 SER A C 1
ATOM 1677 O O . SER A 1 213 ? -16.729 -1.124 79.316 1.00 56.56 213 SER A O 1
ATOM 1679 N N . LEU A 1 214 ? -18.530 0.166 78.960 1.00 57.66 214 LEU A N 1
ATOM 1680 C CA . LEU A 1 214 ? -18.185 0.469 77.574 1.00 57.66 214 LEU A CA 1
ATOM 1681 C C . LEU A 1 214 ? -17.094 1.555 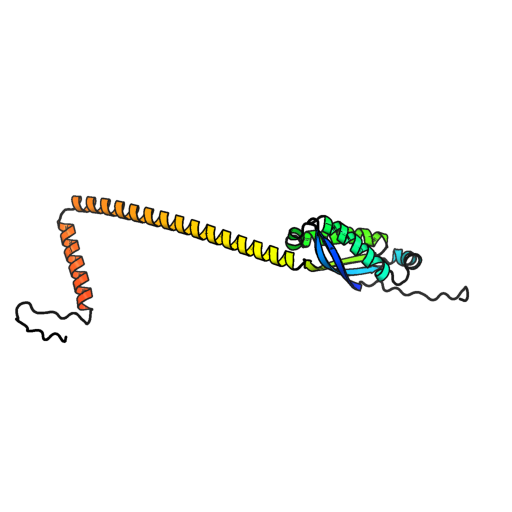77.579 1.00 57.66 214 LEU A C 1
ATOM 1683 O O . LEU A 1 214 ? -17.275 2.567 78.262 1.00 57.66 214 LEU A O 1
ATOM 1687 N N . PRO A 1 215 ? -15.967 1.379 76.868 1.00 55.31 215 PRO A N 1
ATOM 1688 C CA . PRO A 1 215 ? -15.103 2.507 76.559 1.00 55.31 215 PRO A CA 1
ATOM 1689 C C . PRO A 1 215 ? -15.864 3.440 75.603 1.00 55.31 215 PRO A C 1
ATOM 1691 O O . PRO A 1 215 ? -16.580 2.961 74.721 1.00 55.31 215 PRO A O 1
ATOM 1694 N N . ALA A 1 216 ? -15.761 4.749 75.847 1.00 46.22 216 ALA A N 1
ATOM 1695 C CA . ALA A 1 216 ? -16.344 5.791 74.999 1.00 46.22 216 ALA A CA 1
ATOM 1696 C C . ALA A 1 216 ? -15.796 5.747 73.565 1.00 46.22 216 ALA A C 1
ATOM 1698 O O . ALA A 1 216 ? -14.609 5.374 73.404 1.00 46.22 216 ALA A O 1
#